Protein 1VZV (pdb70)

Nearest PDB structures (foldseek):
  1vzv-assembly1_A-2  TM=1.005E+00  e=1.197E-47  Human alphaherpesvirus 3
  4v08-assembly1_A  TM=9.626E-01  e=1.864E-28  Suid alphaherpesvirus 1
  4v07-assembly1_A  TM=9.620E-01  e=2.909E-28  Suid alphaherpesvirus 1
  1ied-assembly1_B  TM=8.433E-01  e=2.601E-15  Human herpesvirus 5 strain AD169
  1ieg-assembly1_B  TM=8.253E-01  e=6.336E-15  Human herpesvirus 5 strain AD169

CATH classification: 3.20.16.10

Radius of gyration: 16.45 Å; Cα contacts (8 Å, |Δi|>4): 395; chains: 1; bounding box: 36×44×42 Å

Structure (mmCIF, N/CA/C/O backbone):
data_1VZV
#
_entry.id   1VZV
#
_cell.length_a   90.000
_cell.length_b   90.000
_cell.length_c   117.400
_cell.angle_alpha   90.00
_cell.angle_beta   90.00
_cell.angle_gamma   120.00
#
_symmetry.space_group_name_H-M   'P 64 2 2'
#
loop_
_atom_site.group_PDB
_atom_site.id
_atom_site.type_symbol
_atom_site.label_atom_id
_atom_site.label_alt_id
_atom_site.label_comp_id
_atom_site.label_asym_id
_atom_site.label_entity_id
_atom_site.label_seq_id
_atom_site.pdbx_PDB_ins_code
_atom_site.Cartn_x
_atom_site.Cartn_y
_atom_site.Cartn_z
_atom_site.occupancy
_atom_site.B_iso_or_equiv
_atom_site.auth_seq_id
_atom_site.auth_comp_id
_atom_site.auth_asym_id
_atom_site.auth_atom_id
_atom_site.pdbx_PDB_model_num
ATOM 1 N N . GLU A 1 1 ? 66.983 20.730 57.176 1.00 25.00 11 GLU A N 1
ATOM 2 C CA . GLU A 1 1 ? 65.564 20.285 57.113 1.00 25.00 11 GLU A CA 1
ATOM 3 C C . GLU A 1 1 ? 65.166 19.833 55.677 1.00 25.00 11 GLU A C 1
ATOM 4 O O . GLU A 1 1 ? 64.989 20.661 54.756 1.00 25.00 11 GLU A O 1
ATOM 10 N N . ALA A 1 2 ? 65.051 18.518 55.488 1.00 25.00 12 ALA A N 1
ATOM 11 C CA . ALA A 1 2 ? 64.697 17.975 54.179 1.00 25.00 12 ALA A CA 1
ATOM 12 C C . ALA A 1 2 ? 63.279 17.436 54.105 1.00 25.00 12 ALA A C 1
ATOM 13 O O . ALA A 1 2 ? 62.554 17.388 55.088 1.00 25.00 12 ALA A O 1
ATOM 15 N N . LEU A 1 3 ? 62.883 17.072 52.903 1.00 25.00 13 LEU A N 1
ATOM 16 C CA . LEU A 1 3 ? 61.585 16.519 52.675 1.00 25.00 13 LEU A CA 1
ATOM 17 C C . LEU A 1 3 ? 61.864 15.223 51.980 1.00 25.00 13 LEU A C 1
ATOM 18 O O . LEU A 1 3 ? 62.826 15.106 51.229 1.00 25.00 13 LEU A O 1
ATOM 23 N N . TYR A 1 4 ? 61.065 14.223 52.290 1.00 25.00 14 TYR A N 1
ATOM 24 C CA . TYR A 1 4 ? 61.202 12.941 51.658 1.00 25.00 14 TYR A CA 1
ATOM 25 C C . TYR A 1 4 ? 59.921 12.817 50.910 1.00 25.00 14 TYR A C 1
ATOM 26 O O . TYR A 1 4 ? 58.871 13.223 51.408 1.00 25.00 14 TYR A O 1
ATOM 35 N N . VAL A 1 5 ? 60.030 12.353 49.676 1.00 25.00 15 VAL A N 1
ATOM 36 C CA . VAL A 1 5 ? 58.886 12.157 48.807 1.00 25.00 15 VAL A CA 1
ATOM 37 C C . VAL A 1 5 ? 58.914 10.675 48.460 1.00 25.00 15 VAL A C 1
ATOM 38 O O . VAL A 1 5 ? 59.998 10.114 48.276 1.00 25.00 15 VAL A O 1
ATOM 42 N N . ALA A 1 6 ? 57.751 10.033 48.431 1.00 25.00 16 ALA A N 1
ATOM 43 C CA . ALA A 1 6 ? 57.670 8.620 48.081 1.00 25.00 16 ALA A CA 1
ATOM 44 C C . ALA A 1 6 ? 56.377 8.391 47.299 1.00 25.00 16 ALA A C 1
ATOM 45 O O . ALA A 1 6 ? 55.368 9.034 47.572 1.00 25.00 16 ALA A O 1
ATOM 47 N N . GLY A 1 7 ? 56.417 7.527 46.291 1.00 25.00 17 GLY A N 1
ATOM 48 C CA . GLY A 1 7 ? 55.240 7.254 45.489 1.00 25.00 17 GLY A CA 1
ATOM 49 C C . GLY A 1 7 ? 55.633 6.271 44.413 1.00 25.00 17 GLY A C 1
ATOM 50 O O . GLY A 1 7 ? 56.784 5.847 44.365 1.00 25.00 17 GLY A O 1
ATOM 51 N N . TYR A 1 8 ? 54.686 5.881 43.567 1.00 25.00 18 TYR A N 1
ATOM 52 C CA . TYR A 1 8 ? 54.950 4.945 42.480 1.00 25.00 18 TYR A CA 1
ATOM 53 C C . TYR A 1 8 ? 55.305 5.694 41.223 1.00 25.00 18 TYR A C 1
ATOM 54 O O . TYR A 1 8 ? 54.581 6.595 40.799 1.00 25.00 18 TYR A O 1
ATOM 63 N N . LEU A 1 9 ? 56.378 5.278 40.578 1.00 25.00 19 LEU A N 1
ATOM 64 C CA . LEU A 1 9 ? 56.784 5.927 39.344 1.00 25.00 19 LEU A CA 1
ATOM 65 C C . LEU A 1 9 ? 55.732 5.619 38.284 1.00 25.00 19 LEU A C 1
ATOM 66 O O . LEU A 1 9 ? 55.461 6.452 37.413 1.00 25.00 19 LEU A O 1
ATOM 71 N N . ALA A 1 10 ? 55.131 4.429 38.381 1.00 25.00 20 ALA A N 1
ATOM 72 C CA . ALA A 1 10 ? 54.120 3.967 37.420 1.00 25.00 20 ALA A CA 1
ATOM 73 C C . ALA A 1 10 ? 53.390 2.696 37.880 1.00 25.00 20 ALA A C 1
ATOM 74 O O . ALA A 1 10 ? 53.970 1.838 38.565 1.00 25.00 20 ALA A O 1
ATOM 76 N N . LEU A 1 11 ? 52.118 2.565 37.518 1.00 25.00 21 LEU A N 1
ATOM 77 C CA . LEU A 1 11 ? 51.403 1.361 37.903 1.00 25.00 21 LEU A CA 1
ATOM 78 C C . LEU A 1 11 ? 51.393 0.435 36.707 1.00 25.00 21 LEU A C 1
ATOM 79 O O . LEU A 1 11 ? 51.003 0.847 35.601 1.00 25.00 21 LEU A O 1
ATOM 84 N N . TYR A 1 12 ? 51.863 -0.796 36.927 1.00 25.00 22 TYR A N 1
ATOM 85 C CA . TYR A 1 12 ? 51.955 -1.816 35.880 1.00 25.00 22 TYR A CA 1
ATOM 86 C C . TYR A 1 12 ? 50.657 -1.941 35.107 1.00 25.00 22 TYR A C 1
ATOM 87 O O . TYR A 1 12 ? 49.583 -2.239 35.687 1.00 25.00 22 TYR A O 1
ATOM 96 N N . SER A 1 13 ? 50.773 -1.593 33.816 1.00 25.00 23 SER A N 1
ATOM 97 C CA . SER A 1 13 ? 49.653 -1.616 32.887 1.00 25.00 23 SER A CA 1
ATOM 98 C C . SER A 1 13 ? 48.792 -0.355 32.875 1.00 25.00 23 SER A C 1
ATOM 99 O O . SER A 1 13 ? 48.745 0.376 31.883 1.00 25.00 23 SER A O 1
ATOM 100 N N . LYS A 1 14 ? 48.143 -0.088 34.001 1.00 25.00 24 LYS A N 1
ATOM 101 C CA . LYS A 1 14 ? 47.243 1.054 34.177 1.00 25.00 24 LYS A CA 1
ATOM 102 C C . LYS A 1 14 ? 47.583 2.417 33.503 1.00 25.00 24 LYS A C 1
ATOM 103 O O . LYS A 1 14 ? 46.681 3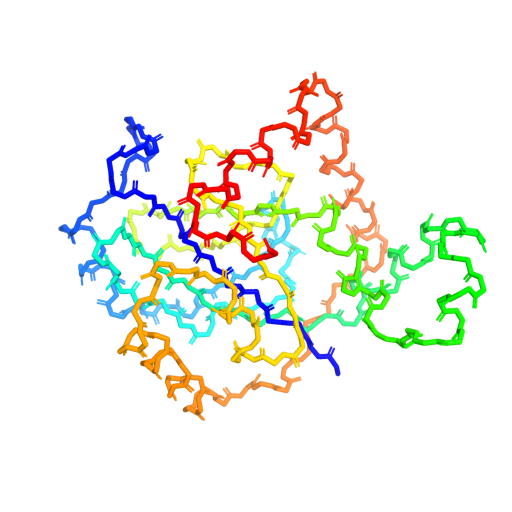.073 32.914 1.00 25.00 24 LYS A O 1
ATOM 105 N N . ASP A 1 15 ? 48.853 2.844 33.590 1.00 25.00 25 ASP A N 1
ATOM 106 C CA . ASP A 1 15 ? 49.292 4.112 32.993 1.00 25.00 25 ASP A CA 1
ATOM 107 C C . ASP A 1 15 ? 48.991 4.227 31.492 1.00 25.00 25 ASP A C 1
ATOM 108 O O . ASP A 1 15 ? 48.985 5.340 30.964 1.00 25.00 25 ASP A O 1
ATOM 113 N N . GLU A 1 16 ? 48.773 3.080 30.823 1.00 25.00 26 GLU A N 1
ATOM 114 C CA . GLU A 1 16 ? 48.431 2.985 29.384 1.00 25.00 26 GLU A CA 1
ATOM 115 C C . GLU A 1 16 ? 49.606 2.876 28.430 1.00 25.00 26 GLU A C 1
ATOM 116 O O . GLU A 1 16 ? 50.760 2.879 28.852 1.00 25.00 26 GLU A O 1
ATOM 118 N N . GLY A 1 17 ? 49.288 2.753 27.142 1.00 25.00 27 GLY A N 1
ATOM 119 C CA . GLY A 1 17 ? 50.301 2.640 26.098 1.00 25.00 27 GLY A CA 1
ATOM 120 C C . GLY A 1 17 ? 51.475 3.615 26.150 1.00 25.00 27 GLY A C 1
ATOM 121 O O . GLY A 1 17 ? 51.401 4.653 26.828 1.00 25.00 27 GLY A O 1
ATOM 122 N N . GLU A 1 18 ? 52.533 3.295 25.392 1.00 25.00 28 GLU A N 1
ATOM 123 C CA . GLU A 1 18 ? 53.771 4.087 25.351 1.00 25.00 28 GLU A CA 1
ATOM 124 C C . GLU A 1 18 ? 54.317 4.289 26.767 1.00 25.00 28 GLU A C 1
ATOM 125 O O . GLU A 1 18 ? 55.269 3.619 27.176 1.00 25.00 28 GLU A O 1
ATOM 131 N N . LEU A 1 19 ? 53.669 5.187 27.509 1.00 25.00 29 LEU A N 1
ATOM 132 C CA . LEU A 1 19 ? 53.999 5.497 28.892 1.00 25.00 29 LEU A CA 1
ATOM 133 C C . LEU A 1 19 ? 54.172 4.218 29.684 1.00 25.00 29 LEU A C 1
ATOM 134 O O . LEU A 1 19 ? 54.892 4.204 30.685 1.00 25.00 29 LEU A O 1
ATOM 139 N N . ASN A 1 20 ? 53.446 3.172 29.277 1.00 25.00 30 ASN A N 1
ATOM 140 C CA . ASN A 1 20 ? 53.476 1.883 29.955 1.00 25.00 30 ASN A CA 1
ATOM 141 C C . ASN A 1 20 ? 54.845 1.368 30.373 1.00 25.00 30 ASN A C 1
ATOM 142 O O . ASN A 1 20 ? 55.776 1.317 29.575 1.00 25.00 30 ASN A O 1
ATOM 147 N N . ILE A 1 21 ? 54.961 1.033 31.656 1.00 25.00 31 ILE A N 1
ATOM 148 C CA . ILE A 1 21 ? 56.187 0.494 32.242 1.00 25.00 31 ILE A CA 1
ATOM 149 C C . ILE A 1 21 ? 55.901 -0.976 32.612 1.00 25.00 31 ILE A C 1
ATOM 150 O O . ILE A 1 21 ? 54.780 -1.327 33.010 1.00 25.00 31 ILE A O 1
ATOM 155 N N . THR A 1 22 ? 56.881 -1.851 32.445 1.00 25.00 32 THR A N 1
ATOM 156 C CA . THR A 1 22 ? 56.638 -3.256 32.731 1.00 25.00 32 THR A CA 1
ATOM 157 C C . THR A 1 22 ? 57.860 -3.886 33.383 1.00 25.00 32 THR A C 1
ATOM 158 O O . THR A 1 22 ? 58.980 -3.347 33.261 1.00 25.00 32 THR A O 1
ATOM 162 N N . PRO A 1 23 ? 57.682 -5.064 34.034 1.00 25.00 33 PRO A N 1
ATOM 163 C CA . PRO A 1 23 ? 58.763 -5.794 34.722 1.00 25.00 33 PRO A CA 1
ATOM 164 C C . PRO A 1 23 ? 60.101 -6.010 33.954 1.00 25.00 33 PRO A C 1
ATOM 165 O O . PRO A 1 23 ? 61.182 -5.770 34.515 1.00 25.00 33 PRO A O 1
ATOM 169 N N . GLU A 1 24 ? 60.039 -6.437 32.688 1.00 25.00 34 GLU A N 1
ATOM 170 C CA . GLU A 1 24 ? 61.245 -6.634 31.857 1.00 25.00 34 GLU A CA 1
ATOM 171 C C . GLU A 1 24 ? 62.063 -5.346 31.882 1.00 25.00 34 GLU A C 1
ATOM 172 O O . GLU A 1 24 ? 63.288 -5.364 31.766 1.00 25.00 34 GLU A O 1
ATOM 178 N N . ILE A 1 25 ? 61.353 -4.238 32.072 1.00 25.00 35 ILE A N 1
ATOM 179 C CA . ILE A 1 25 ? 61.931 -2.910 32.093 1.00 25.00 35 ILE A CA 1
ATOM 180 C C . ILE A 1 25 ? 62.427 -2.524 33.464 1.00 25.00 35 ILE A C 1
ATOM 181 O O . ILE A 1 25 ? 63.538 -2.027 33.623 1.00 25.00 35 ILE A O 1
ATOM 186 N N . VAL A 1 26 ? 61.584 -2.739 34.457 1.00 25.00 36 VAL A N 1
ATOM 187 C CA . VAL A 1 26 ? 61.930 -2.391 35.831 1.00 25.00 36 VAL A CA 1
ATOM 188 C C . VAL A 1 26 ? 63.210 -3.095 36.263 1.00 25.00 36 VAL A C 1
ATOM 189 O O . VAL A 1 26 ? 64.262 -2.475 36.453 1.00 25.00 36 VAL A O 1
ATOM 193 N N . ARG A 1 27 ? 63.085 -4.414 36.390 1.00 25.00 37 ARG A N 1
ATOM 194 C CA . ARG A 1 27 ? 64.162 -5.309 36.818 1.00 25.00 37 ARG A CA 1
ATOM 195 C C . ARG A 1 27 ? 65.469 -5.054 36.065 1.00 25.00 37 ARG A C 1
ATOM 196 O O . ARG A 1 27 ? 66.567 -5.111 36.650 1.00 25.00 37 ARG A O 1
ATOM 198 N N . SER A 1 28 ? 65.358 -4.820 34.763 1.00 25.00 38 SER A N 1
ATOM 199 C CA . SER A 1 28 ? 66.551 -4.526 34.001 1.00 25.00 38 SER A CA 1
ATOM 200 C C . SER A 1 28 ? 67.092 -3.191 34.532 1.00 25.00 38 SER A C 1
ATOM 201 O O . SER A 1 28 ? 68.214 -3.130 35.026 1.00 25.00 38 SER A O 1
ATOM 204 N N . ALA A 1 29 ? 66.219 -2.184 34.551 1.00 25.00 39 ALA A N 1
ATOM 205 C CA . ALA A 1 29 ? 66.525 -0.821 34.977 1.00 25.00 39 ALA A CA 1
ATOM 206 C C . ALA A 1 29 ? 67.130 -0.599 36.392 1.00 25.00 39 ALA A C 1
ATOM 207 O O . ALA A 1 29 ? 67.855 0.386 36.637 1.00 25.00 39 ALA A O 1
ATOM 209 N N . LEU A 1 30 ? 66.815 -1.470 37.341 1.00 25.00 40 LEU A N 1
ATOM 210 C CA . LEU A 1 30 ? 67.358 -1.284 38.690 1.00 25.00 40 LEU A CA 1
ATOM 211 C C . LEU A 1 30 ? 68.290 -2.446 39.056 1.00 25.00 40 LEU A C 1
ATOM 212 O O . LEU A 1 30 ? 68.205 -3.530 38.472 1.00 25.00 40 LEU A O 1
ATOM 217 N N . PRO A 1 31 ? 69.259 -2.205 39.949 1.00 25.00 41 PRO A N 1
ATOM 218 C CA . PRO A 1 31 ? 69.482 -0.910 40.587 1.00 25.00 41 PRO A CA 1
ATOM 219 C C . PRO A 1 31 ? 70.020 -0.005 39.485 1.00 25.00 41 PRO A C 1
ATOM 220 O O . PRO A 1 31 ? 70.869 -0.435 38.684 1.00 25.00 41 PRO A O 1
ATOM 224 N N . PRO A 1 32 ? 69.476 1.223 39.371 1.00 25.00 42 PRO A N 1
ATOM 225 C CA . PRO A 1 32 ? 69.891 2.217 38.351 1.00 25.00 42 PRO A CA 1
ATOM 226 C C . PRO A 1 32 ? 71.379 2.556 38.489 1.00 25.00 42 PRO A C 1
ATOM 227 O O . PRO A 1 32 ? 71.867 2.756 39.615 1.00 25.00 42 PRO A O 1
ATOM 231 N N . THR A 1 33 ? 72.100 2.618 37.366 1.00 25.00 43 THR A N 1
ATOM 232 C CA . THR A 1 33 ? 73.534 2.908 37.450 1.00 25.00 43 THR A CA 1
ATOM 233 C C . THR A 1 33 ? 73.772 4.334 37.932 1.00 25.00 43 THR A C 1
ATOM 234 O O . THR A 1 33 ? 74.441 4.566 38.944 1.00 25.00 43 THR A O 1
ATOM 238 N N . SER A 1 34 ? 73.158 5.280 37.234 1.00 25.00 44 SER A N 1
ATOM 239 C CA . SER A 1 34 ? 73.315 6.690 37.557 1.00 25.00 44 SER A CA 1
ATOM 240 C C . SER A 1 34 ? 72.327 7.201 38.592 1.00 25.00 44 SER A C 1
ATOM 241 O O . SER A 1 34 ? 71.103 7.118 38.401 1.00 25.00 44 SER A O 1
ATOM 243 N N . LYS A 1 35 ? 72.878 7.741 39.676 1.00 25.00 45 LYS A N 1
ATOM 244 C CA . LYS A 1 35 ? 72.093 8.305 40.764 1.00 25.00 45 LYS A CA 1
ATOM 245 C C . LYS A 1 35 ? 71.058 9.285 40.193 1.00 25.00 45 LYS A C 1
ATOM 246 O O . LYS A 1 35 ? 71.386 10.415 39.834 1.00 25.00 45 LYS A O 1
ATOM 248 N N . ILE A 1 36 ? 69.818 8.809 40.113 1.00 25.00 46 ILE A N 1
ATOM 249 C CA . ILE A 1 36 ? 68.681 9.534 39.567 1.00 25.00 46 ILE A CA 1
ATOM 250 C C . ILE A 1 36 ? 68.292 10.768 40.340 1.00 25.00 46 ILE A C 1
ATOM 251 O O . ILE A 1 36 ? 68.077 10.703 41.549 1.00 25.00 46 ILE A O 1
ATOM 256 N N . PRO A 1 37 ? 68.167 11.907 39.642 1.00 25.00 47 PRO A N 1
ATOM 257 C CA . PRO A 1 37 ? 67.803 13.197 40.219 1.00 25.00 47 PRO A CA 1
ATOM 258 C C . PRO A 1 37 ? 66.334 13.605 40.104 1.00 25.00 47 PRO A C 1
ATOM 259 O O . PRO A 1 37 ? 65.599 13.164 39.223 1.00 25.00 47 PRO A O 1
ATOM 263 N N . ILE A 1 38 ? 65.950 14.511 40.990 1.00 25.00 48 ILE A N 1
ATOM 264 C CA . ILE A 1 38 ? 64.603 15.035 41.070 1.00 25.00 48 ILE A CA 1
ATOM 265 C C . ILE A 1 38 ? 64.613 16.526 40.742 1.00 25.00 48 ILE A C 1
ATOM 266 O O . ILE A 1 38 ? 65.226 17.328 41.436 1.00 25.00 48 ILE A O 1
ATOM 271 N N . ASN A 1 39 ? 63.997 16.897 39.640 1.00 25.00 49 ASN A N 1
ATOM 272 C CA . ASN A 1 39 ? 63.940 18.302 39.306 1.00 25.00 49 ASN A CA 1
ATOM 273 C C . ASN A 1 39 ? 62.477 18.674 39.152 1.00 25.00 49 ASN A C 1
ATOM 274 O O . ASN A 1 39 ? 61.608 17.807 39.219 1.00 25.00 49 ASN A O 1
ATOM 279 N N . ILE A 1 40 ? 62.205 19.952 38.949 1.00 25.00 50 ILE A N 1
ATOM 280 C CA . ILE A 1 40 ? 60.845 20.456 38.816 1.00 25.00 50 ILE A CA 1
ATOM 281 C C . ILE A 1 40 ? 60.554 20.807 37.355 1.00 25.00 50 ILE A C 1
ATOM 282 O O . ILE A 1 40 ? 61.366 21.443 36.727 1.00 25.00 50 ILE A O 1
ATOM 287 N N . ASP A 1 41 ? 59.416 20.383 36.817 1.00 25.00 51 ASP A N 1
ATOM 288 C CA . ASP A 1 4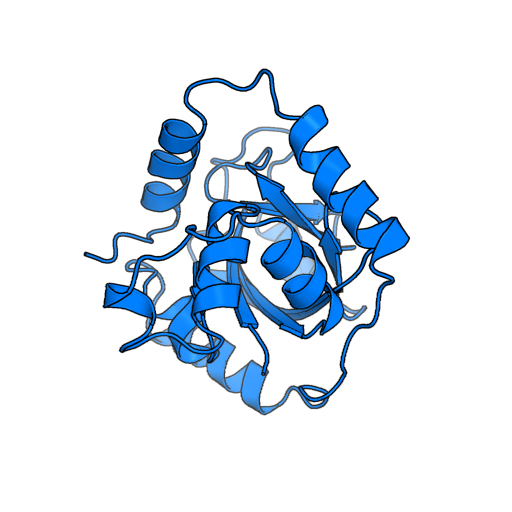1 ? 59.018 20.705 35.437 1.00 25.00 51 ASP A CA 1
ATOM 289 C C . ASP A 1 41 ? 59.915 20.048 34.386 1.00 25.00 51 ASP A C 1
ATOM 290 O O . ASP A 1 41 ? 59.833 20.381 33.194 1.00 25.00 51 ASP A O 1
ATOM 295 N N . HIS A 1 42 ? 60.710 19.064 34.809 1.00 25.00 52 HIS A N 1
ATOM 296 C CA . HIS A 1 42 ? 61.673 18.368 33.923 1.00 25.00 52 HIS A CA 1
ATOM 297 C C . HIS A 1 42 ? 62.853 19.281 33.567 1.00 25.00 52 HIS A C 1
ATOM 298 O O . HIS A 1 42 ? 63.644 18.965 32.685 1.00 25.00 52 HIS A O 1
ATOM 305 N N . ARG A 1 43 ? 62.972 20.396 34.290 1.00 25.00 53 ARG A N 1
ATOM 306 C CA . ARG A 1 43 ? 6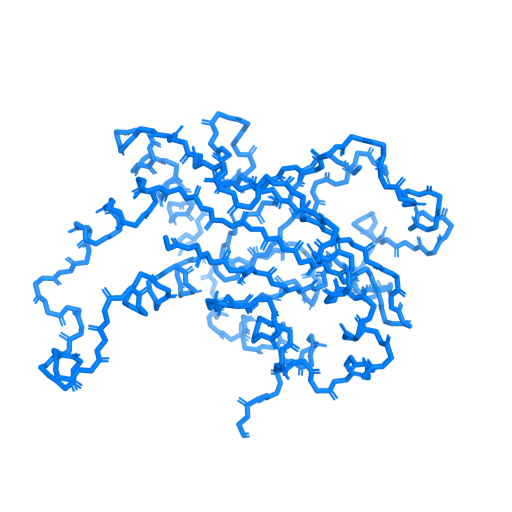4.033 21.369 34.117 1.00 25.00 53 ARG A CA 1
ATOM 307 C C . ARG A 1 43 ? 65.376 20.861 34.610 1.00 25.00 53 ARG A C 1
ATOM 308 O O . ARG A 1 43 ? 65.645 20.811 35.799 1.00 25.00 53 ARG A O 1
ATOM 316 N N . LYS A 1 44 ? 66.220 20.501 33.661 1.00 25.00 54 LYS A N 1
ATOM 317 C CA . LYS A 1 44 ? 67.571 20.028 33.907 1.00 25.00 54 LYS A CA 1
ATOM 318 C C . LYS A 1 44 ? 68.314 21.061 34.724 1.00 25.00 54 LYS A C 1
ATOM 319 O O . LYS A 1 44 ? 69.184 20.710 35.497 1.00 25.00 54 LYS A O 1
ATOM 325 N N . ASP A 1 45 ? 67.979 22.334 34.535 1.00 25.00 55 ASP A N 1
ATOM 326 C CA . ASP A 1 45 ? 68.618 23.436 35.261 1.00 25.00 55 ASP A CA 1
ATOM 327 C C . ASP A 1 45 ? 67.939 23.679 36.575 1.00 25.00 55 ASP A C 1
ATOM 328 O O . ASP A 1 45 ? 68.259 24.648 37.267 1.00 25.00 55 ASP A O 1
ATOM 333 N N . CYS A 1 46 ? 66.952 22.846 36.887 1.00 25.00 56 CYS A N 1
ATOM 334 C CA . CYS A 1 46 ? 66.214 23.006 38.127 1.00 25.00 56 CYS A CA 1
ATOM 335 C C . CYS A 1 46 ? 66.002 21.704 38.893 1.00 25.00 56 CYS A C 1
ATOM 336 O O . CYS A 1 46 ? 64.889 21.210 38.989 1.00 25.00 56 CYS A O 1
ATOM 339 N N . VAL A 1 47 ? 67.099 21.153 39.410 1.00 25.00 57 VAL A N 1
ATOM 340 C CA . VAL A 1 47 ? 67.127 19.908 40.182 1.00 25.00 57 VAL A CA 1
ATOM 341 C C . VAL A 1 47 ? 67.134 20.364 41.619 1.00 25.00 57 VAL A C 1
ATOM 342 O O . VAL A 1 47 ? 67.836 21.312 41.955 1.00 25.00 57 VAL A O 1
ATOM 346 N N . VAL A 1 48 ? 66.359 19.686 42.459 1.00 25.00 58 VAL A N 1
ATOM 347 C CA . VAL A 1 48 ? 66.219 20.055 43.870 1.00 25.00 58 VAL A CA 1
ATOM 348 C C . VAL A 1 48 ? 66.341 18.905 44.868 1.00 25.00 58 VAL A C 1
ATOM 349 O O . VAL A 1 48 ? 65.980 19.065 46.042 1.00 25.00 58 VAL A O 1
ATOM 353 N N . GLY A 1 49 ? 66.833 17.759 44.416 1.00 25.00 59 GLY A N 1
ATOM 354 C CA . GLY A 1 49 ? 66.963 16.622 45.298 1.00 25.00 59 GLY A CA 1
ATOM 355 C C . GLY A 1 49 ? 67.369 15.450 44.449 1.00 25.00 59 GLY A C 1
ATOM 356 O O . GLY A 1 49 ? 67.750 15.646 43.286 1.00 25.00 59 GLY A O 1
ATOM 357 N N . GLU A 1 50 ? 67.322 14.243 45.012 1.00 25.00 60 GLU A N 1
ATOM 358 C CA . GLU A 1 50 ? 67.686 13.036 44.271 1.00 25.00 60 GLU A CA 1
ATOM 359 C C . GLU A 1 50 ? 67.033 11.777 44.843 1.00 25.00 60 GLU A C 1
ATOM 360 O O . GLU A 1 50 ? 66.983 11.592 46.072 1.00 25.00 60 GLU A O 1
ATOM 366 N N . VAL A 1 51 ? 66.508 10.935 43.952 1.00 25.00 61 VAL A N 1
ATOM 367 C CA . VAL A 1 51 ? 65.886 9.659 44.329 1.00 25.00 61 VAL A CA 1
ATOM 368 C C . VAL A 1 51 ? 66.937 8.836 45.099 1.00 25.00 61 VAL A C 1
ATOM 369 O O . VAL A 1 51 ? 67.976 8.487 44.538 1.00 25.00 61 VAL A O 1
ATOM 373 N N . ILE A 1 52 ? 66.679 8.529 46.367 1.00 25.00 62 ILE A N 1
ATOM 374 C CA . ILE A 1 52 ? 67.647 7.750 47.123 1.00 25.00 62 ILE A CA 1
ATOM 375 C C . ILE A 1 52 ? 67.451 6.248 46.991 1.00 25.00 62 ILE A C 1
ATOM 376 O O . ILE A 1 52 ? 68.322 5.497 47.396 1.00 25.00 62 ILE A O 1
ATOM 381 N N . ALA A 1 53 ? 66.334 5.817 46.398 1.00 25.00 63 ALA A N 1
ATOM 382 C CA . ALA A 1 53 ? 66.037 4.388 46.207 1.00 25.00 63 ALA A CA 1
ATOM 383 C C . ALA A 1 53 ? 64.724 4.115 45.473 1.00 25.00 63 ALA A C 1
ATOM 384 O O . ALA A 1 53 ? 63.744 4.831 45.649 1.00 25.00 63 ALA A O 1
ATOM 386 N N . ILE A 1 54 ? 64.712 3.042 44.685 1.00 25.00 64 ILE A N 1
ATOM 387 C CA . ILE A 1 54 ? 63.537 2.613 43.905 1.00 25.00 64 ILE A CA 1
ATOM 388 C C . ILE A 1 54 ? 63.441 1.080 43.999 1.00 25.00 64 ILE A C 1
ATOM 389 O O . ILE A 1 54 ? 64.432 0.390 43.766 1.00 25.00 64 ILE A O 1
ATOM 394 N N . ILE A 1 55 ? 62.294 0.540 44.391 1.00 25.00 65 ILE A N 1
ATOM 395 C CA . ILE A 1 55 ? 62.182 -0.899 44.440 1.00 25.00 65 ILE A CA 1
ATOM 396 C C . ILE A 1 55 ? 61.117 -1.269 43.481 1.00 25.00 65 ILE A C 1
ATOM 397 O O . ILE A 1 55 ? 60.446 -0.413 42.908 1.00 25.00 65 ILE A O 1
ATOM 402 N N . GLU A 1 56 ? 60.885 -2.564 43.395 1.00 25.00 66 GLU A N 1
ATOM 403 C CA . GLU A 1 56 ? 59.882 -3.089 42.500 1.00 25.00 66 GLU A CA 1
ATOM 404 C C . GLU A 1 56 ? 58.789 -3.706 43.336 1.00 25.00 66 GLU A C 1
ATOM 405 O O . GLU A 1 56 ? 59.044 -4.669 44.064 1.00 25.00 66 GLU A O 1
ATOM 411 N N . ASP A 1 57 ? 57.607 -3.096 43.291 1.00 25.00 67 ASP A N 1
ATOM 412 C CA . ASP A 1 57 ? 56.445 -3.571 44.039 1.00 25.00 67 ASP A CA 1
ATOM 413 C C . ASP A 1 57 ? 55.530 -4.430 43.162 1.00 25.00 67 ASP A C 1
ATOM 414 O O . ASP A 1 57 ? 55.565 -4.351 41.928 1.00 25.00 67 ASP A O 1
ATOM 419 N N . ILE A 1 58 ? 54.741 -5.283 43.812 1.00 25.00 68 ILE A N 1
ATOM 420 C CA . ILE A 1 58 ? 53.792 -6.155 43.131 1.00 25.00 68 ILE A CA 1
ATOM 421 C C . ILE A 1 58 ? 52.962 -5.288 42.155 1.00 25.00 68 ILE A C 1
ATOM 422 O O . ILE A 1 58 ? 52.624 -5.724 41.056 1.00 25.00 68 ILE A O 1
ATOM 427 N N . ARG A 1 59 ? 52.698 -4.044 42.572 1.00 25.00 69 ARG A N 1
ATOM 428 C CA . ARG A 1 59 ? 51.919 -3.072 41.808 1.00 25.00 69 ARG A CA 1
ATOM 429 C C . ARG A 1 59 ? 52.718 -2.195 40.859 1.00 25.00 69 ARG A C 1
ATOM 430 O O . ARG A 1 59 ? 52.160 -1.698 39.900 1.00 25.00 69 ARG A O 1
ATOM 438 N N . GLY A 1 60 ? 53.983 -1.936 41.167 1.00 25.00 70 GLY A N 1
ATOM 439 C CA . GLY A 1 60 ? 54.798 -1.095 40.298 1.00 25.00 70 GLY A CA 1
ATOM 440 C C . GLY A 1 60 ? 56.075 -0.545 40.920 1.00 25.00 70 GLY A C 1
ATOM 441 O O . GLY A 1 60 ? 56.417 -0.918 42.026 1.00 25.00 70 GLY A O 1
ATOM 442 N N . PRO A 1 61 ? 56.843 0.289 40.215 1.00 25.00 71 PRO A N 1
ATOM 443 C CA . PRO A 1 61 ? 58.057 0.809 40.836 1.00 25.00 71 PRO A CA 1
ATOM 444 C C . PRO A 1 61 ? 57.633 1.785 41.929 1.00 25.00 71 PRO A C 1
ATOM 445 O O . PRO A 1 61 ? 56.783 2.649 41.669 1.00 25.00 71 PRO A O 1
ATOM 449 N N . PHE A 1 62 ? 58.213 1.655 43.128 1.00 25.00 72 PHE A N 1
ATOM 450 C CA . PHE A 1 62 ? 57.923 2.548 44.263 1.00 25.00 72 PHE A CA 1
ATOM 451 C C . PHE A 1 62 ? 59.233 3.224 44.646 1.00 25.00 72 PHE A C 1
ATOM 452 O O . PHE A 1 62 ? 60.240 2.545 44.823 1.00 25.00 72 PHE A O 1
ATOM 460 N N . PHE A 1 63 ? 59.233 4.546 44.774 1.00 25.00 73 PHE A N 1
ATOM 461 C CA . PHE A 1 63 ? 60.467 5.252 45.080 1.00 25.00 73 PHE A CA 1
ATOM 462 C C . PHE A 1 63 ? 60.412 6.130 46.277 1.00 25.00 73 PHE A C 1
ATOM 463 O O . PHE A 1 63 ? 59.354 6.517 46.733 1.00 25.00 73 PHE A O 1
ATOM 471 N N . LEU A 1 64 ? 61.588 6.528 46.714 1.00 25.00 74 LEU A N 1
ATOM 472 C CA . LEU A 1 64 ? 61.739 7.413 47.851 1.00 25.00 74 LEU A CA 1
ATOM 473 C C . LEU A 1 64 ? 62.815 8.398 47.396 1.00 25.00 74 LEU A C 1
ATOM 474 O O . LEU A 1 64 ? 63.735 8.034 46.663 1.00 25.00 74 LEU A O 1
ATOM 479 N N . GLY A 1 65 ? 62.675 9.656 47.744 1.00 25.00 75 GLY A N 1
ATOM 480 C CA . GLY A 1 65 ? 63.681 10.579 47.301 1.00 25.00 75 GLY A CA 1
ATOM 481 C C . GLY A 1 65 ? 63.844 11.660 48.324 1.00 25.00 75 GLY A C 1
ATOM 482 O O . GLY A 1 65 ? 63.045 11.771 49.265 1.00 25.00 75 GLY A O 1
ATOM 483 N N . ILE A 1 66 ? 64.914 12.425 48.178 1.00 25.00 76 ILE A N 1
ATOM 484 C CA . ILE A 1 66 ? 65.150 13.518 49.087 1.00 25.00 76 ILE A CA 1
ATOM 485 C C . ILE A 1 66 ? 65.138 14.855 48.317 1.00 25.00 76 ILE A C 1
ATOM 486 O O . ILE A 1 66 ? 65.635 14.954 47.183 1.00 25.00 76 ILE A O 1
ATOM 491 N N . VAL A 1 67 ? 64.407 15.817 48.875 1.00 25.00 77 VAL A N 1
ATOM 492 C CA . VAL A 1 67 ? 64.291 17.156 48.319 1.00 25.00 77 VAL A CA 1
ATOM 493 C C . VAL A 1 67 ? 64.801 18.074 49.435 1.00 25.00 77 VAL A C 1
ATOM 494 O O . VAL A 1 67 ? 64.118 18.362 50.418 1.00 25.00 77 VAL A O 1
ATOM 498 N N . ARG A 1 68 ? 66.075 18.404 49.326 1.00 25.00 78 ARG A N 1
ATOM 499 C CA . ARG A 1 68 ? 66.745 19.263 50.277 1.00 25.00 78 ARG A CA 1
ATOM 500 C C . ARG A 1 68 ? 67.311 20.433 49.464 1.00 25.00 78 ARG A C 1
ATOM 501 O O . ARG A 1 68 ? 68.421 20.352 48.940 1.00 25.00 78 ARG A O 1
ATOM 509 N N . CYS A 1 69 ? 66.495 21.473 49.285 1.00 25.00 79 CYS A N 1
ATOM 510 C CA . CYS A 1 69 ? 66.873 22.682 48.537 1.00 25.00 79 CYS A CA 1
ATOM 511 C C . CYS A 1 69 ? 66.384 23.872 49.360 1.00 25.00 79 CYS A C 1
ATOM 512 O O . CYS A 1 69 ? 65.192 24.121 49.475 1.00 25.00 79 CYS A O 1
ATOM 515 N N . PRO A 1 70 ? 67.300 24.608 49.978 1.00 25.00 80 PRO A N 1
ATOM 516 C CA . PRO A 1 70 ? 66.819 25.737 50.769 1.00 25.00 80 PRO A CA 1
ATOM 517 C C . PRO A 1 70 ? 66.026 26.759 49.987 1.00 25.00 80 PRO A C 1
ATOM 518 O O . PRO A 1 70 ? 65.062 27.306 50.513 1.00 25.00 80 PRO A O 1
ATOM 522 N N . GLN A 1 71 ? 66.374 26.987 48.728 1.00 25.00 81 GLN A N 1
ATOM 523 C CA . GLN A 1 71 ? 65.643 27.985 47.953 1.00 25.00 81 GLN A CA 1
ATOM 524 C C . GLN A 1 71 ? 64.189 27.601 47.656 1.00 25.00 81 GLN A C 1
ATOM 525 O O . GLN A 1 71 ? 63.296 28.455 47.693 1.00 25.00 81 GLN A O 1
ATOM 531 N N . LEU A 1 72 ? 63.947 26.311 47.420 1.00 25.00 82 LEU A N 1
ATOM 532 C CA . LEU A 1 72 ? 62.604 25.827 47.124 1.00 25.00 82 LEU A CA 1
ATOM 533 C C . LEU A 1 72 ? 61.583 26.245 48.168 1.00 25.00 82 LEU A C 1
ATOM 534 O O . LEU A 1 72 ? 60.447 26.505 47.820 1.00 25.00 82 LEU A O 1
ATOM 539 N N . HIS A 1 73 ? 61.979 26.340 49.438 1.00 25.00 83 HIS A N 1
ATOM 540 C CA . HIS A 1 73 ? 61.049 26.759 50.496 1.00 25.00 83 HIS A CA 1
ATOM 541 C C . HIS A 1 73 ? 60.968 28.279 50.590 1.00 25.00 83 HIS A C 1
ATOM 542 O O . HIS A 1 73 ? 59.910 28.839 50.890 1.00 25.00 83 HIS A O 1
ATOM 549 N N . ALA A 1 74 ? 62.087 28.948 50.367 1.00 25.00 84 ALA A N 1
ATOM 550 C CA . ALA A 1 74 ? 62.104 30.389 50.465 1.00 25.00 84 ALA A CA 1
ATOM 551 C C . ALA A 1 74 ? 61.208 31.109 49.465 1.00 25.00 84 ALA A C 1
ATOM 552 O O . ALA A 1 74 ? 60.433 31.966 49.873 1.00 25.00 84 ALA A O 1
ATOM 554 N N . VAL A 1 75 ? 61.271 30.734 48.180 1.00 25.00 85 VAL A N 1
ATOM 555 C CA . VAL A 1 75 ? 60.472 31.395 47.121 1.00 25.00 85 VAL A CA 1
ATOM 556 C C . VAL A 1 75 ? 58.948 31.205 47.241 1.00 25.00 85 VAL A C 1
ATOM 557 O O . VAL A 1 75 ? 58.165 32.113 46.923 1.00 25.00 85 VAL A O 1
ATOM 561 N N . LEU A 1 76 ? 58.563 30.021 47.709 1.00 25.00 86 LEU A N 1
ATOM 562 C CA . LEU A 1 76 ? 57.184 29.623 47.921 1.00 25.00 86 LEU A CA 1
ATOM 563 C C . LEU A 1 76 ? 56.663 30.418 49.116 1.00 25.00 86 LEU A C 1
ATOM 564 O O . LEU A 1 76 ? 55.654 31.094 49.034 1.00 25.00 86 LEU A O 1
ATOM 569 N N . PHE A 1 77 ? 57.389 30.370 50.221 1.00 25.00 87 PHE A N 1
ATOM 570 C CA . PHE A 1 77 ? 57.016 31.105 51.422 1.00 25.00 87 PHE A CA 1
ATOM 571 C C . PHE A 1 77 ? 56.751 32.579 51.089 1.00 25.00 87 PHE A C 1
ATOM 572 O O . PHE A 1 77 ? 55.846 33.221 51.633 1.00 25.00 87 PHE A O 1
ATOM 580 N N . GLU A 1 78 ? 57.603 33.121 50.235 1.00 25.00 88 GLU A N 1
ATOM 581 C CA . GLU A 1 78 ? 57.476 34.481 49.803 1.00 25.00 88 GLU A CA 1
ATOM 582 C C . GLU A 1 78 ? 56.176 34.597 49.040 1.00 25.00 88 GLU A C 1
ATOM 583 O O . GLU A 1 78 ? 55.391 35.470 49.343 1.00 25.00 88 GLU A O 1
ATOM 589 N N . ALA A 1 79 ? 55.918 33.686 48.094 1.00 25.00 89 ALA A N 1
ATOM 590 C CA . ALA A 1 79 ? 54.686 33.705 47.253 1.00 25.00 89 ALA A CA 1
ATOM 591 C C . ALA A 1 79 ? 53.341 33.663 48.002 1.00 25.00 89 ALA A C 1
ATOM 592 O O . ALA A 1 79 ? 52.361 34.303 47.578 1.00 25.00 89 ALA A O 1
ATOM 594 N N . ALA A 1 80 ? 53.288 32.875 49.077 1.00 25.00 90 ALA A N 1
ATOM 595 C CA . ALA A 1 80 ? 52.082 32.741 49.874 1.00 25.00 90 ALA A CA 1
ATOM 596 C C . ALA A 1 80 ? 51.714 34.106 50.464 1.00 25.00 90 ALA A C 1
ATOM 597 O O . ALA A 1 80 ? 52.585 34.880 50.855 1.00 25.00 90 ALA A O 1
ATOM 599 N N . HIS A 1 81 ? 50.426 34.420 50.496 1.00 25.00 91 HIS A N 1
ATOM 600 C CA . HIS A 1 81 ? 49.969 35.703 51.021 1.00 25.00 91 HIS A CA 1
ATOM 601 C C . HIS A 1 81 ? 50.205 35.729 52.517 1.00 25.00 91 HIS A C 1
ATOM 602 O O . HIS A 1 81 ? 50.284 34.665 53.161 1.00 25.00 91 HIS A O 1
ATOM 609 N N . SER A 1 82 ? 50.182 36.943 53.077 1.00 25.00 92 SER A N 1
ATOM 610 C CA . SER A 1 82 ? 50.343 37.154 54.527 1.00 25.00 92 SER A CA 1
ATOM 611 C C . SER A 1 82 ? 49.399 36.278 55.373 1.00 25.00 92 SER A C 1
ATOM 612 O O . SER A 1 82 ? 49.573 36.172 56.597 1.00 25.00 92 SER A O 1
ATOM 615 N N . ASN A 1 83 ? 48.366 35.710 54.755 1.00 25.00 93 ASN A N 1
ATOM 616 C CA . ASN A 1 83 ? 47.474 34.879 55.525 1.00 25.00 93 ASN A CA 1
ATOM 617 C C . ASN A 1 83 ? 47.243 33.446 55.082 1.00 25.00 93 ASN A C 1
ATOM 618 O O . ASN A 1 83 ? 46.230 32.799 55.400 1.00 25.00 93 ASN A O 1
ATOM 623 N N . PHE A 1 84 ? 48.187 32.938 54.314 1.00 25.00 94 PHE A N 1
ATOM 624 C CA . PHE A 1 84 ? 48.094 31.549 53.968 1.00 25.00 94 PHE A CA 1
ATOM 625 C C . PHE A 1 84 ? 48.509 31.036 55.358 1.00 25.00 94 PHE A C 1
ATOM 626 O O . PHE A 1 84 ? 49.521 31.493 55.918 1.00 25.00 94 PHE A O 1
ATOM 634 N N . PHE A 1 85 ? 47.677 30.203 55.962 1.00 25.00 95 PHE A N 1
ATOM 635 C CA . PHE A 1 85 ? 47.939 29.658 57.307 1.00 25.00 95 PHE A CA 1
ATOM 636 C C . PHE A 1 85 ? 47.372 30.641 58.317 1.00 25.00 95 PHE A C 1
ATOM 637 O O . PHE A 1 85 ? 47.767 31.802 58.335 1.00 25.00 95 PHE A O 1
ATOM 645 N N . GLY A 1 86 ? 46.404 30.213 59.121 1.00 25.00 96 GLY A N 1
ATOM 646 C CA . GLY A 1 86 ? 45.871 31.140 60.103 1.00 25.00 96 GLY A CA 1
ATOM 647 C C . GLY A 1 86 ? 46.804 31.220 61.300 1.00 25.00 96 GLY A C 1
ATOM 648 O O . GLY A 1 86 ? 47.991 30.885 61.200 1.00 25.00 96 GLY A O 1
ATOM 649 N N . ASN A 1 87 ? 46.273 31.640 62.447 1.00 25.00 97 ASN A N 1
ATOM 650 C CA . ASN A 1 87 ? 47.086 31.705 63.641 1.00 25.00 97 ASN A CA 1
ATOM 651 C C . ASN A 1 87 ? 47.012 30.350 64.285 1.00 25.00 97 ASN A C 1
ATOM 652 O O . ASN A 1 87 ? 47.825 30.028 65.142 1.00 25.00 97 ASN A O 1
ATOM 657 N N . ARG A 1 88 ? 46.074 29.528 63.815 1.00 25.00 98 ARG A N 1
ATOM 658 C CA . ARG A 1 88 ? 45.920 28.169 64.328 1.00 25.00 98 ARG A CA 1
ATOM 659 C C . ARG A 1 88 ? 47.120 27.347 63.912 1.00 25.00 98 ARG A C 1
ATOM 660 O O . ARG A 1 88 ? 47.328 26.230 64.399 1.00 25.00 98 ARG A O 1
ATOM 668 N N . ASP A 1 89 ? 47.870 27.915 62.967 1.00 25.00 99 ASP A N 1
ATOM 669 C CA . ASP A 1 89 ? 49.089 27.326 62.427 1.00 25.00 99 ASP A CA 1
ATOM 670 C C . ASP A 1 89 ? 50.267 27.962 63.147 1.00 25.00 99 ASP A C 1
ATOM 671 O O . ASP A 1 89 ? 51.250 27.291 63.455 1.00 25.00 99 ASP A O 1
ATOM 676 N N . SER A 1 90 ? 50.165 29.256 63.431 1.00 25.00 100 SER A N 1
ATOM 677 C CA . SER A 1 90 ? 51.224 29.946 64.165 1.00 25.00 100 SER A CA 1
ATOM 678 C C . SER A 1 90 ? 51.527 29.031 65.335 1.00 25.00 100 SER A C 1
ATOM 679 O O . SER A 1 90 ? 52.618 28.447 65.482 1.00 25.00 100 SER A O 1
ATOM 682 N N . VAL A 1 91 ? 50.479 28.758 66.072 1.00 25.00 101 VAL A N 1
ATOM 683 C CA . VAL A 1 91 ? 50.674 27.923 67.222 1.00 25.00 101 VAL A CA 1
ATOM 684 C C . VAL A 1 91 ? 50.777 26.417 66.900 1.00 25.00 101 VAL A C 1
ATOM 685 O O . VAL A 1 91 ? 50.062 25.598 67.506 1.00 25.00 101 VAL A O 1
ATOM 689 N N . LEU A 1 92 ? 51.622 26.070 65.918 1.00 25.00 102 LEU A N 1
ATOM 690 C CA . LEU A 1 92 ? 51.849 24.668 65.595 1.00 25.00 102 LEU A CA 1
ATOM 691 C C . LEU A 1 92 ? 52.763 24.244 64.446 1.00 25.00 102 LEU A C 1
ATOM 692 O O . LEU A 1 92 ? 53.401 23.192 64.550 1.00 25.00 102 LEU A O 1
ATOM 697 N N . SER A 1 93 ? 52.885 25.030 63.380 1.00 25.00 103 SER A N 1
ATOM 698 C CA . SER A 1 93 ? 53.717 24.611 62.242 1.00 25.00 103 SER A CA 1
ATOM 699 C C . SER A 1 93 ? 55.014 25.434 62.112 1.00 25.00 103 SER A C 1
ATOM 700 O O . SER A 1 93 ? 55.002 26.622 62.399 1.00 25.00 103 SER A O 1
ATOM 703 N N . PRO A 1 94 ? 56.157 24.785 61.746 1.00 25.00 104 PRO A N 1
ATOM 704 C CA . PRO A 1 94 ? 57.528 25.310 61.556 1.00 25.00 104 PRO A CA 1
ATOM 705 C C . PRO A 1 94 ? 58.286 25.311 60.201 1.00 25.00 104 PRO A C 1
ATOM 706 O O . PRO A 1 94 ? 58.997 26.272 59.897 1.00 25.00 104 PRO A O 1
ATOM 710 N N . LEU A 1 95 ? 58.340 24.113 59.593 1.00 25.00 105 LEU A N 1
ATOM 711 C CA . LEU A 1 95 ? 58.967 23.714 58.307 1.00 25.00 105 LEU A CA 1
ATOM 712 C C . LEU A 1 95 ? 57.880 22.827 57.685 1.00 25.00 105 LEU A C 1
ATOM 713 O O . LEU A 1 95 ? 57.965 22.402 56.532 1.00 25.00 105 LEU A O 1
ATOM 718 N N . GLU A 1 96 ? 56.881 22.488 58.502 1.00 25.00 106 GLU A N 1
ATOM 719 C CA . GLU A 1 96 ? 55.730 21.694 58.086 1.00 25.00 106 GLU A CA 1
ATOM 720 C C . GLU A 1 96 ? 54.897 22.621 57.220 1.00 25.00 106 GLU A C 1
ATOM 721 O O . GLU A 1 96 ? 53.960 22.200 56.555 1.00 25.00 106 GLU A O 1
ATOM 727 N N . ARG A 1 97 ? 55.224 23.904 57.294 1.00 25.00 107 ARG A N 1
ATOM 728 C CA . ARG A 1 97 ? 54.579 24.904 56.500 1.00 25.00 107 ARG A CA 1
ATOM 729 C C . ARG A 1 97 ? 55.199 24.880 55.104 1.00 25.00 107 ARG A C 1
ATOM 730 O O . ARG A 1 97 ? 54.539 25.224 54.129 1.00 25.00 107 ARG A O 1
ATOM 738 N N . ALA A 1 98 ? 56.447 24.431 54.992 1.00 25.00 108 ALA A N 1
ATOM 739 C CA . ALA A 1 98 ? 57.105 24.339 53.690 1.00 25.00 108 ALA A CA 1
ATOM 740 C C . ALA A 1 98 ? 56.434 23.172 53.071 1.00 25.00 108 ALA A C 1
ATOM 741 O O . ALA A 1 98 ? 55.887 23.264 51.994 1.00 25.00 108 ALA A O 1
ATOM 743 N N . LEU A 1 99 ? 56.432 22.085 53.823 1.00 25.00 109 LEU A N 1
ATOM 744 C CA . LEU A 1 99 ? 55.831 20.839 53.399 1.00 25.00 109 LEU A CA 1
ATOM 745 C C . LEU A 1 99 ? 54.389 20.992 52.955 1.00 25.00 109 LEU A C 1
ATOM 746 O O . LEU A 1 99 ? 53.976 20.346 52.019 1.00 25.00 109 LEU A O 1
ATOM 751 N N . TYR A 1 100 ? 53.620 21.838 53.626 1.00 25.00 110 TYR A N 1
ATOM 752 C CA . TYR A 1 100 ? 52.212 22.071 53.275 1.00 25.00 110 TYR A CA 1
ATOM 753 C C . TYR A 1 100 ? 52.057 22.737 51.920 1.00 25.00 110 TYR A C 1
ATOM 754 O O . TYR A 1 100 ? 51.091 22.463 51.209 1.00 25.00 110 TYR A O 1
ATOM 763 N N . LEU A 1 101 ? 52.951 23.690 51.633 1.00 25.00 111 LEU A N 1
ATOM 764 C CA . LEU A 1 101 ? 52.988 24.442 50.376 1.00 25.00 111 LEU A CA 1
ATOM 765 C C . LEU A 1 101 ? 53.417 23.567 49.194 1.00 25.00 111 LEU A C 1
ATOM 766 O O . LEU A 1 101 ? 52.764 23.554 48.156 1.00 25.00 111 LEU A O 1
ATOM 771 N N . VAL A 1 102 ? 54.528 22.852 49.365 1.00 25.00 112 VAL A N 1
ATOM 772 C CA . VAL A 1 102 ? 55.088 21.988 48.330 1.00 25.00 112 VAL A CA 1
ATOM 773 C C . VAL A 1 102 ? 54.212 20.805 47.971 1.00 25.00 112 VAL A C 1
ATOM 774 O O . VAL A 1 102 ? 54.215 20.372 46.813 1.00 25.00 112 VAL A O 1
ATOM 778 N N . THR A 1 103 ? 53.461 20.284 48.940 1.00 25.00 113 THR A N 1
ATOM 779 C CA . THR A 1 103 ? 52.593 19.154 48.665 1.00 25.00 113 THR A CA 1
ATOM 780 C C . THR A 1 103 ? 51.431 19.606 47.819 1.00 25.00 113 THR A C 1
ATOM 781 O O . THR A 1 103 ? 51.114 18.948 46.857 1.00 25.00 113 THR A O 1
ATOM 785 N N . ASN A 1 104 ? 50.840 20.755 48.116 1.00 25.00 114 ASN A N 1
ATOM 786 C CA . ASN A 1 104 ? 49.699 21.197 47.326 1.00 25.00 114 ASN A CA 1
ATOM 787 C C . ASN A 1 104 ? 50.020 21.818 45.961 1.00 25.00 114 ASN A C 1
ATOM 788 O O . ASN A 1 104 ? 49.209 21.734 45.032 1.00 25.00 114 ASN A O 1
ATOM 793 N N . TYR A 1 105 ? 51.197 22.427 45.831 1.00 25.00 115 TYR A N 1
ATOM 794 C CA . TYR A 1 105 ? 51.618 23.039 44.561 1.00 25.00 115 TYR A CA 1
ATOM 795 C C . TYR A 1 105 ? 52.119 21.984 43.567 1.00 25.00 115 TYR A C 1
ATOM 796 O O . TYR A 1 105 ? 51.715 21.989 42.417 1.00 25.00 115 TYR A O 1
ATOM 805 N N . LEU A 1 106 ? 52.985 21.082 44.033 1.00 25.00 116 LEU A N 1
ATOM 806 C CA . LEU A 1 106 ? 53.574 20.023 43.220 1.00 25.00 116 LEU A CA 1
ATOM 807 C C . LEU A 1 106 ? 53.167 18.605 43.661 1.00 25.00 116 LEU A C 1
ATOM 808 O O . LEU A 1 106 ? 54.016 17.803 44.029 1.00 25.00 116 LEU A O 1
ATOM 813 N N . PRO A 1 107 ? 51.884 18.245 43.530 1.00 25.00 117 PRO A N 1
ATOM 814 C CA . PRO A 1 107 ? 51.456 16.919 43.949 1.00 25.00 117 PRO A CA 1
ATOM 815 C C . PRO A 1 107 ? 51.861 15.676 43.202 1.00 25.00 117 PRO A C 1
ATOM 816 O O . PRO A 1 107 ? 51.764 14.600 43.766 1.00 25.00 117 PRO A O 1
ATOM 820 N N . SER A 1 108 ? 52.267 15.765 41.949 1.00 25.00 118 SER A N 1
ATOM 821 C CA . SER A 1 108 ? 52.647 14.547 41.241 1.00 25.00 118 SER A CA 1
ATOM 822 C C . SER A 1 108 ? 54.125 14.431 40.822 1.00 25.00 118 SER A C 1
ATOM 823 O O . SER A 1 108 ? 54.892 15.393 40.879 1.00 25.00 118 SER A O 1
ATOM 826 N N . VAL A 1 109 ? 54.511 13.236 40.390 1.00 25.00 119 VAL A N 1
ATOM 827 C CA . VAL A 1 109 ? 55.880 12.925 39.984 1.00 25.00 119 VAL A CA 1
ATOM 828 C C . VAL A 1 109 ? 55.861 12.316 38.608 1.00 25.00 119 VAL A C 1
ATOM 829 O O . VAL A 1 109 ? 55.075 11.411 38.369 1.00 25.00 119 VAL A O 1
ATOM 833 N N . SER A 1 110 ? 56.783 12.750 37.744 1.00 25.00 120 SER A N 1
ATOM 834 C CA . SER A 1 110 ? 56.871 12.264 36.371 1.00 25.00 120 SER A CA 1
ATOM 835 C C . SER A 1 110 ? 58.207 11.615 36.106 1.00 25.00 120 SER A C 1
ATOM 836 O O . SER A 1 110 ? 59.223 12.257 36.207 1.00 25.00 120 SER A O 1
ATOM 839 N N . LEU A 1 111 ? 58.187 10.328 35.782 1.00 25.00 121 LEU A N 1
ATOM 840 C CA . LEU A 1 111 ? 59.395 9.548 35.501 1.00 25.00 121 LEU A CA 1
ATOM 841 C C . LEU A 1 111 ? 59.784 9.666 34.055 1.00 25.00 121 LEU A C 1
ATOM 842 O O . LEU A 1 111 ? 59.252 8.937 33.211 1.00 25.00 121 LEU A O 1
ATOM 847 N N . SER A 1 112 ? 60.685 10.577 33.743 1.00 25.00 122 SER A N 1
ATOM 848 C CA . SER A 1 112 ? 61.107 10.697 32.356 1.00 25.00 122 SER A CA 1
ATOM 849 C C . SER A 1 112 ? 62.017 9.485 32.133 1.00 25.00 122 SER A C 1
ATOM 850 O O . SER A 1 112 ? 63.223 9.520 32.442 1.00 25.00 122 SER A O 1
ATOM 853 N N . SER A 1 113 ? 61.401 8.370 31.748 1.00 25.00 123 SER A N 1
ATOM 854 C CA . SER A 1 113 ? 62.147 7.150 31.515 1.00 25.00 123 SER A CA 1
ATOM 855 C C . SER A 1 113 ? 62.965 7.427 30.296 1.00 25.00 123 SER A C 1
ATOM 85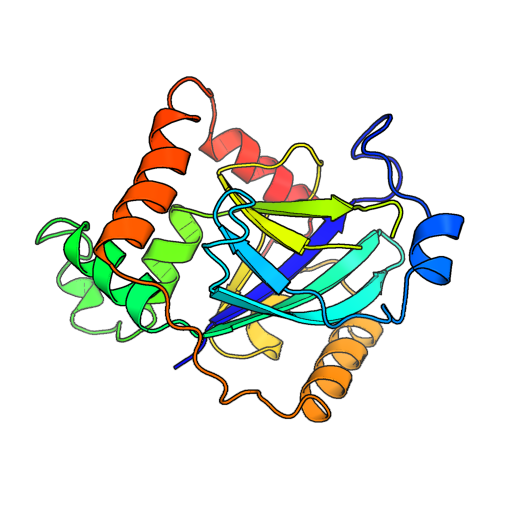6 O O . SER A 1 113 ? 62.572 8.252 29.473 1.00 25.00 123 SER A O 1
ATOM 859 N N . LYS A 1 114 ? 64.152 6.847 30.237 1.00 25.00 124 LYS A N 1
ATOM 860 C CA . LYS A 1 114 ? 65.000 7.032 29.061 1.00 25.00 124 LYS A CA 1
ATOM 861 C C . LYS A 1 114 ? 64.725 5.781 28.237 1.00 25.00 124 LYS A C 1
ATOM 862 O O . LYS A 1 114 ? 64.801 5.774 26.992 1.00 25.00 124 LYS A O 1
ATOM 868 N N . ARG A 1 115 ? 64.314 4.774 29.004 1.00 25.00 125 ARG A N 1
ATOM 869 C CA . ARG A 1 115 ? 63.969 3.404 28.620 1.00 25.00 125 ARG A CA 1
ATOM 870 C C . ARG A 1 115 ? 64.089 2.840 30.011 1.00 25.00 125 ARG A C 1
ATOM 871 O O . ARG A 1 115 ? 63.215 2.138 30.531 1.00 25.00 125 ARG A O 1
ATOM 873 N N . LEU A 1 116 ? 65.161 3.329 30.616 1.00 25.00 126 LEU A N 1
ATOM 874 C CA . LEU A 1 116 ? 65.609 3.058 31.953 1.00 25.00 126 LEU A CA 1
ATOM 875 C C . LEU A 1 116 ? 66.889 3.904 31.936 1.00 25.00 126 LEU A C 1
ATOM 876 O O . LEU A 1 116 ? 67.979 3.412 32.317 1.00 25.00 126 LEU A O 1
ATOM 878 N N . PHE A 1 127 ? 67.101 5.496 34.406 1.00 25.00 137 PHE A N 1
ATOM 879 C CA . PHE A 1 127 ? 65.776 6.051 34.080 1.00 25.00 137 PHE A CA 1
ATOM 880 C C . PHE A 1 127 ? 65.966 7.381 33.389 1.00 25.00 137 PHE A C 1
ATOM 881 O O . PHE A 1 127 ? 65.563 7.531 32.239 1.00 25.00 137 PHE A O 1
ATOM 889 N N . THR A 1 128 ? 66.627 8.304 34.092 1.00 25.00 138 THR A N 1
ATOM 890 C CA . THR A 1 128 ? 66.975 9.675 33.669 1.00 25.00 138 THR A CA 1
ATOM 891 C C . THR A 1 128 ? 66.660 10.618 34.832 1.00 25.00 138 THR A C 1
ATOM 892 O O . THR A 1 128 ? 67.551 10.903 35.648 1.00 25.00 138 THR A O 1
ATOM 896 N N . HIS A 1 129 ? 65.401 11.038 34.964 1.00 25.00 139 HIS A N 1
ATOM 897 C CA . HIS A 1 129 ? 65.038 11.906 36.075 1.00 25.00 139 HIS A CA 1
ATOM 898 C C . HIS A 1 129 ? 63.544 11.855 36.391 1.00 25.00 139 HIS A C 1
ATOM 899 O O . HIS A 1 129 ? 62.740 11.480 35.530 1.00 25.00 139 HIS A O 1
ATOM 906 N N . VAL A 1 130 ? 63.221 12.183 37.648 1.00 25.00 140 VAL A N 1
ATOM 907 C CA . VAL A 1 130 ? 61.871 12.220 38.222 1.00 25.00 140 VAL A CA 1
ATOM 908 C C . VAL A 1 130 ? 61.445 13.693 38.300 1.00 25.00 140 VAL A C 1
ATOM 909 O O . VAL A 1 130 ? 62.134 14.486 38.943 1.00 25.00 140 VAL A O 1
ATOM 913 N N . ALA A 1 131 ? 60.318 14.066 37.692 1.00 25.00 141 ALA A N 1
ATOM 914 C CA . ALA A 1 131 ? 59.858 15.448 37.716 1.00 25.00 141 ALA A CA 1
ATOM 915 C C . ALA A 1 131 ? 58.722 15.656 38.716 1.00 25.00 141 ALA A C 1
ATOM 916 O O . ALA A 1 131 ? 57.934 14.758 38.967 1.00 25.00 141 ALA A O 1
ATOM 918 N N . LEU A 1 132 ? 58.688 16.810 39.359 1.00 25.00 142 LEU A N 1
ATOM 919 C CA . LEU A 1 132 ? 57.604 17.110 40.281 1.00 25.00 142 LEU A CA 1
ATOM 920 C C . LEU A 1 132 ? 56.659 17.994 39.450 1.00 25.00 142 LEU A C 1
ATOM 921 O O . LEU A 1 132 ? 57.124 18.839 38.696 1.00 25.00 142 LEU A O 1
ATOM 926 N N . CYS A 1 133 ? 55.349 17.841 39.601 1.00 25.00 143 CYS A N 1
ATOM 927 C CA . CYS A 1 133 ? 54.419 18.608 38.783 1.00 25.00 143 CYS A CA 1
ATOM 928 C C . CYS A 1 133 ? 53.004 18.555 39.358 1.00 25.00 143 CYS A C 1
ATOM 929 O O . CYS A 1 133 ? 52.801 17.928 40.375 1.00 25.00 143 CYS A O 1
ATOM 932 N N . VAL A 1 134 ? 52.026 19.207 38.723 1.00 25.00 144 VAL A N 1
ATOM 933 C CA . VAL A 1 134 ? 50.644 19.138 39.206 1.00 25.00 144 VAL A CA 1
ATOM 934 C C . VAL A 1 134 ? 50.171 17.696 39.058 1.00 25.00 144 VAL A C 1
ATOM 935 O O . VAL A 1 134 ? 50.033 16.976 40.045 1.00 25.00 144 VAL A O 1
ATOM 939 N N . VAL A 1 135 ? 49.916 17.257 37.833 1.00 25.00 145 VAL A N 1
ATOM 940 C CA . VAL A 1 135 ? 49.504 15.879 37.633 1.00 25.00 145 VAL A CA 1
ATOM 941 C C . VAL A 1 135 ? 50.315 15.299 36.508 1.00 25.00 145 VAL A C 1
ATOM 942 O O . VAL A 1 135 ? 50.699 16.007 35.580 1.00 25.00 145 VAL A O 1
ATOM 946 N N . GLY A 1 136 ? 50.620 14.017 36.618 1.00 25.00 146 GLY A N 1
ATOM 947 C CA . GLY A 1 136 ? 51.419 13.379 35.596 1.00 25.00 146 GLY A CA 1
ATOM 948 C C . GLY A 1 136 ? 50.620 12.610 34.570 1.00 25.00 146 GLY A C 1
ATOM 949 O O . GLY A 1 136 ? 49.427 12.353 34.722 1.00 25.00 146 GLY A O 1
ATOM 950 N N . ARG A 1 137 ? 51.312 12.231 33.512 1.00 25.00 147 ARG A N 1
ATOM 951 C CA . ARG A 1 137 ? 50.733 11.463 32.422 1.00 25.00 147 ARG A CA 1
ATOM 952 C C . ARG A 1 137 ? 50.256 10.082 32.917 1.00 25.00 147 ARG A C 1
ATOM 953 O O . ARG A 1 137 ? 49.302 9.523 32.355 1.00 25.00 147 ARG A O 1
ATOM 961 N N . ARG A 1 138 ? 50.936 9.527 33.937 1.00 25.00 148 ARG A N 1
ATOM 962 C CA . ARG A 1 138 ? 50.619 8.200 34.492 1.00 25.00 148 ARG A CA 1
ATOM 963 C C . ARG A 1 138 ? 49.540 8.123 35.562 1.00 25.00 148 ARG A C 1
ATOM 964 O O . ARG A 1 138 ? 49.295 9.085 36.276 1.00 25.00 148 ARG A O 1
ATOM 972 N N . VAL A 1 139 ? 48.965 6.939 35.731 1.00 25.00 149 VAL A N 1
ATOM 973 C CA . VAL A 1 139 ? 47.837 6.753 36.644 1.00 25.00 149 VAL A CA 1
ATOM 974 C C . VAL A 1 139 ? 47.912 6.676 38.183 1.00 25.00 149 VAL A C 1
ATOM 975 O O . VAL A 1 139 ? 46.872 6.800 38.838 1.00 25.00 149 VAL A O 1
ATOM 979 N N . GLY A 1 140 ? 49.065 6.409 38.780 1.00 25.00 150 GLY A N 1
ATOM 980 C CA . GLY A 1 140 ? 49.101 6.364 40.240 1.00 25.00 150 GLY A CA 1
ATOM 981 C C . GLY A 1 140 ? 50.180 7.311 40.742 1.00 25.00 150 GLY A C 1
ATOM 982 O O . GLY A 1 140 ? 50.622 7.207 41.900 1.00 25.00 150 GLY A O 1
ATOM 983 N N . THR A 1 141 ? 50.556 8.258 39.865 1.00 25.00 151 THR A N 1
ATOM 984 C CA . THR A 1 141 ? 51.633 9.217 40.098 1.00 25.00 151 THR A CA 1
ATOM 985 C C . THR A 1 141 ? 51.434 10.313 41.121 1.00 25.00 151 THR A C 1
ATOM 986 O O . THR A 1 141 ? 52.115 11.327 41.056 1.00 25.00 151 THR A O 1
ATOM 990 N N . VAL A 1 142 ? 50.487 10.166 42.038 1.00 25.00 152 VAL A N 1
ATOM 991 C CA . VAL A 1 142 ? 50.334 11.182 43.072 1.00 25.00 152 VAL A CA 1
ATOM 992 C C . VAL A 1 142 ? 51.399 10.842 44.134 1.00 25.00 152 VAL A C 1
ATOM 993 O O . VAL A 1 142 ? 51.763 9.670 44.302 1.00 25.00 152 VAL A O 1
ATOM 997 N N . VAL A 1 143 ? 51.967 11.842 44.793 1.00 25.00 153 VAL A N 1
ATOM 998 C CA . VAL A 1 143 ? 52.989 11.544 45.778 1.00 25.00 153 VAL A CA 1
ATOM 999 C C . VAL A 1 143 ? 52.737 12.086 47.168 1.00 25.00 153 VAL A C 1
ATOM 1000 O O . VAL A 1 143 ? 51.866 12.917 47.367 1.00 25.00 153 VAL A O 1
ATOM 1004 N N . ASN A 1 144 ? 53.473 11.551 48.135 1.00 25.00 154 ASN A N 1
ATOM 1005 C CA . ASN A 1 144 ? 53.382 11.978 49.508 1.00 25.00 154 ASN A CA 1
ATOM 1006 C C . ASN A 1 144 ? 54.757 12.511 49.882 1.00 25.00 154 ASN A C 1
ATOM 1007 O O . ASN A 1 144 ? 55.777 12.012 49.408 1.00 25.00 154 ASN A O 1
ATOM 1012 N N . TYR A 1 145 ? 54.751 13.599 50.646 1.00 25.00 155 TYR A N 1
ATOM 1013 C CA . TYR A 1 145 ? 55.943 14.294 51.140 1.00 25.00 155 TYR A CA 1
ATOM 1014 C C . TYR A 1 145 ? 55.826 14.353 52.664 1.00 25.00 155 TYR A C 1
ATOM 1015 O O . TYR A 1 145 ? 54.714 14.502 53.184 1.00 25.00 155 TYR A O 1
ATOM 1024 N N . ASP A 1 146 ? 56.953 14.260 53.369 1.00 25.00 156 ASP A N 1
ATOM 1025 C CA . ASP A 1 146 ? 56.976 14.369 54.841 1.00 25.00 156 ASP A CA 1
ATOM 1026 C C . ASP A 1 146 ? 58.388 14.641 55.289 1.00 25.00 156 ASP A C 1
ATOM 1027 O O . ASP A 1 146 ? 59.268 14.776 54.444 1.00 25.00 156 ASP A O 1
ATOM 1032 N N . CYS A 1 147 ? 58.642 14.668 56.591 1.00 25.00 157 CYS A N 1
ATOM 1033 C CA . CYS A 1 147 ? 59.997 14.951 57.027 1.00 25.00 157 CYS A CA 1
ATOM 1034 C C . CYS A 1 147 ? 60.814 13.822 57.600 1.00 25.00 157 CYS A C 1
ATOM 1035 O O . CYS A 1 147 ? 61.688 14.071 58.410 1.00 25.00 157 CYS A O 1
ATOM 1038 N N . THR A 1 148 ? 60.552 12.595 57.174 1.00 25.00 158 THR A N 1
ATOM 1039 C CA . THR A 1 148 ? 61.305 11.433 57.621 1.00 25.00 158 THR A CA 1
ATOM 1040 C C . THR A 1 148 ? 60.948 10.358 56.611 1.00 25.00 158 THR A C 1
ATOM 1041 O O . THR A 1 148 ? 59.770 10.180 56.296 1.00 25.00 158 THR A O 1
ATOM 1045 N N . PRO A 1 149 ? 61.929 9.585 56.134 1.00 25.00 159 PRO A N 1
ATOM 1046 C CA . PRO A 1 149 ? 61.620 8.545 55.160 1.00 25.00 159 PRO A CA 1
ATOM 1047 C C . PRO A 1 149 ? 60.461 7.627 55.538 1.00 25.00 159 PRO A C 1
ATOM 1048 O O . PRO A 1 149 ? 59.575 7.374 54.718 1.00 25.00 159 PRO A O 1
ATOM 1052 N N . GLU A 1 150 ? 60.416 7.179 56.790 1.00 25.00 160 GLU A N 1
ATOM 1053 C CA . GLU A 1 150 ? 59.354 6.265 57.196 1.00 25.00 160 GLU A CA 1
ATOM 1054 C C . GLU A 1 150 ? 57.981 6.903 57.232 1.00 25.00 160 GLU A C 1
ATOM 1055 O O . GLU A 1 150 ? 56.988 6.197 57.364 1.00 25.00 160 GLU A O 1
ATOM 1061 N N . SER A 1 151 ? 57.915 8.226 57.113 1.00 25.00 161 SER A N 1
ATOM 1062 C CA . SER A 1 151 ? 56.633 8.923 57.115 1.00 25.00 161 SER A CA 1
ATOM 1063 C C . SER A 1 151 ? 56.107 9.213 55.716 1.00 25.00 161 SER A C 1
ATOM 1064 O O . SER A 1 151 ? 54.896 9.368 55.510 1.00 25.00 161 SER A O 1
ATOM 1067 N N . SER A 1 152 ? 57.011 9.313 54.756 1.00 25.00 162 SER A N 1
ATOM 1068 C CA . SER A 1 152 ? 56.625 9.580 53.392 1.00 25.00 162 SER A CA 1
ATOM 1069 C C . SER A 1 152 ? 55.901 8.360 52.904 1.00 25.00 162 SER A C 1
ATOM 1070 O O . SER A 1 152 ? 54.863 8.453 52.269 1.00 25.00 162 SER A O 1
ATOM 1073 N N . ILE A 1 153 ? 56.416 7.209 53.305 1.00 25.00 163 ILE A N 1
ATOM 1074 C CA . ILE A 1 153 ? 55.856 5.931 52.915 1.00 25.00 163 ILE A CA 1
ATOM 1075 C C . ILE A 1 153 ? 54.836 5.381 53.882 1.00 25.00 163 ILE A C 1
ATOM 1076 O O . ILE A 1 153 ? 54.152 4.414 53.570 1.00 25.00 163 ILE A O 1
ATOM 1081 N N . GLU A 1 154 ? 54.723 5.978 55.052 1.00 25.00 164 GLU A N 1
ATOM 1082 C CA . GLU A 1 154 ? 53.777 5.470 56.017 1.00 25.00 164 GLU A CA 1
ATOM 1083 C C . GLU A 1 154 ? 52.304 5.326 55.586 1.00 25.00 164 GLU A C 1
ATOM 1084 O O . GLU A 1 154 ? 51.645 4.360 56.004 1.00 25.00 164 GLU A O 1
ATOM 1090 N N . PRO A 1 155 ? 51.758 6.286 54.778 1.00 25.00 165 PRO A N 1
ATOM 1091 C CA . PRO A 1 155 ? 50.366 6.298 54.276 1.00 25.00 165 PRO A CA 1
ATOM 1092 C C . PRO A 1 155 ? 49.918 5.425 53.107 1.00 25.00 165 PRO A C 1
ATOM 1093 O O . PRO A 1 155 ? 48.737 5.447 52.771 1.00 25.00 165 PRO A O 1
ATOM 1097 N N . PHE A 1 156 ? 50.832 4.731 52.436 1.00 25.00 166 PHE A N 1
ATOM 1098 C CA . PHE A 1 156 ? 50.454 3.855 51.324 1.00 25.00 166 PHE A CA 1
ATOM 1099 C C . PHE A 1 156 ? 49.900 2.574 51.927 1.00 25.00 166 PHE A C 1
ATOM 1100 O O . PHE A 1 156 ? 50.667 1.677 52.240 1.00 25.00 166 PHE A O 1
ATOM 1108 N N . ARG A 1 157 ? 48.574 2.473 52.057 1.00 25.00 167 ARG A N 1
ATOM 1109 C CA . ARG A 1 157 ? 47.919 1.316 52.690 1.00 25.00 167 ARG A CA 1
ATOM 1110 C C . ARG A 1 157 ? 48.110 -0.065 52.107 1.00 25.00 167 ARG A C 1
ATOM 1111 O O . ARG A 1 157 ? 47.870 -1.060 52.784 1.00 25.00 167 ARG A O 1
ATOM 1119 N N . VAL A 1 158 ? 48.489 -0.117 50.836 1.00 25.00 168 VAL A N 1
ATOM 1120 C CA . VAL A 1 158 ? 48.726 -1.387 50.131 1.00 25.00 168 VAL A CA 1
ATOM 1121 C C . VAL A 1 158 ? 50.198 -1.862 50.180 1.00 25.00 168 VAL A C 1
ATOM 1122 O O . VAL A 1 158 ? 50.477 -3.065 50.210 1.00 25.00 168 VAL A O 1
ATOM 1126 N N . LEU A 1 159 ? 51.127 -0.913 50.189 1.00 25.00 169 LEU A N 1
ATOM 1127 C CA . LEU A 1 159 ? 52.543 -1.221 50.220 1.00 25.00 169 LEU A CA 1
ATOM 1128 C C . LEU A 1 159 ? 52.869 -2.113 51.417 1.00 25.00 169 LEU A C 1
ATOM 1129 O O . LEU A 1 159 ? 52.660 -1.746 52.561 1.00 25.00 169 LEU A O 1
ATOM 1134 N N . SER A 1 160 ? 53.372 -3.299 51.127 1.00 25.00 170 SER A N 1
ATOM 1135 C CA . SER A 1 160 ? 53.734 -4.288 52.135 1.00 25.00 170 SER A CA 1
ATOM 1136 C C . SER A 1 160 ? 54.730 -3.769 53.153 1.00 25.00 170 SER A C 1
ATOM 1137 O O . SER A 1 160 ? 55.620 -2.983 52.816 1.00 25.00 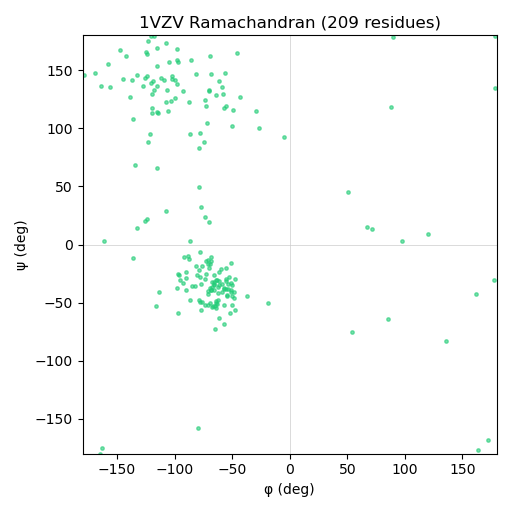170 SER A O 1
ATOM 1140 N N . MET A 1 161 ? 54.622 -4.260 54.386 1.00 25.00 171 MET A N 1
ATOM 1141 C CA . MET A 1 161 ? 55.555 -3.858 55.434 1.00 25.00 171 MET A CA 1
ATOM 1142 C C . MET A 1 161 ? 56.946 -4.352 55.011 1.00 25.00 171 MET A C 1
ATOM 1143 O O . MET A 1 161 ? 57.949 -3.697 55.287 1.00 25.00 171 MET A O 1
ATOM 1148 N N . GLU A 1 162 ? 56.971 -5.470 54.277 1.00 25.00 172 GLU A N 1
ATOM 1149 C CA . GLU A 1 162 ? 58.196 -6.085 53.763 1.00 25.00 172 GLU A CA 1
ATOM 1150 C C . GLU A 1 162 ? 58.927 -5.130 52.794 1.00 25.00 172 GLU A C 1
ATOM 1151 O O . GLU A 1 162 ? 60.173 -5.083 52.772 1.00 25.00 172 GLU A O 1
ATOM 1157 N N . SER A 1 163 ? 58.122 -4.390 52.009 1.00 25.00 173 SER A N 1
ATOM 1158 C CA . SER A 1 163 ? 58.565 -3.369 51.019 1.00 25.00 173 SER A CA 1
ATOM 1159 C C . SER A 1 163 ? 58.953 -2.072 51.735 1.00 25.00 173 SER A C 1
ATOM 1160 O O . SER A 1 163 ? 59.992 -1.471 51.466 1.00 25.00 173 SER A O 1
ATOM 1163 N N . LYS A 1 164 ? 58.068 -1.616 52.610 1.00 25.00 174 LYS A N 1
ATOM 1164 C CA . LYS A 1 164 ? 58.311 -0.408 53.351 1.00 25.00 174 LYS A CA 1
ATOM 1165 C C . LYS A 1 164 ? 59.646 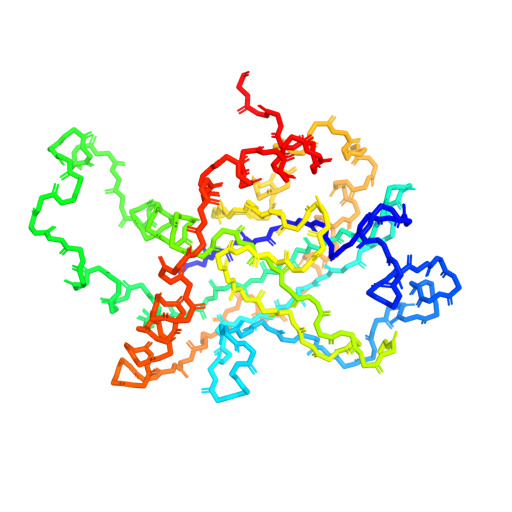-0.578 54.033 1.00 25.00 174 LYS A C 1
ATOM 1166 O O . LYS A 1 164 ? 60.519 0.265 53.913 1.00 25.00 174 LYS A O 1
ATOM 1172 N N . ALA A 1 165 ? 59.850 -1.758 54.600 1.00 25.00 175 ALA A N 1
ATOM 1173 C CA . ALA A 1 165 ? 61.082 -2.098 55.317 1.00 25.00 175 ALA A CA 1
ATOM 1174 C C . ALA A 1 165 ? 62.319 -1.934 54.472 1.00 25.00 175 ALA A C 1
ATOM 1175 O O . ALA A 1 165 ? 63.301 -1.311 54.890 1.00 25.00 175 ALA A O 1
ATOM 1177 N N . ARG A 1 166 ? 62.266 -2.559 53.299 1.00 25.00 176 ARG A N 1
ATOM 1178 C CA . ARG A 1 166 ? 63.356 -2.571 52.339 1.00 25.00 176 ARG A CA 1
ATOM 1179 C C . ARG A 1 166 ? 63.837 -1.185 51.953 1.00 25.00 176 ARG A C 1
ATOM 1180 O O . ARG A 1 166 ? 65.039 -0.958 51.924 1.00 25.00 176 ARG A O 1
ATOM 1188 N N . LEU A 1 167 ? 62.919 -0.256 51.695 1.00 25.00 177 LEU A N 1
ATOM 1189 C CA . LEU A 1 167 ? 63.294 1.102 51.321 1.00 25.00 177 LEU A CA 1
ATOM 1190 C C . LEU A 1 167 ? 64.023 1.754 52.476 1.00 25.00 177 LEU A C 1
ATOM 1191 O O . LEU A 1 167 ? 65.106 2.310 52.323 1.00 25.00 177 LEU A O 1
ATOM 1196 N N . LEU A 1 168 ? 63.407 1.676 53.647 1.00 25.00 178 LEU A N 1
ATOM 1197 C CA . LEU A 1 168 ? 63.950 2.264 54.861 1.00 25.00 178 LEU A CA 1
ATOM 1198 C C . LEU A 1 168 ? 65.390 1.855 55.111 1.00 25.00 178 LEU A C 1
ATOM 1199 O O . LEU A 1 168 ? 66.169 2.644 55.629 1.00 25.00 178 LEU A O 1
ATOM 1204 N N . SER A 1 169 ? 65.758 0.638 54.732 1.00 25.00 179 SER A N 1
ATOM 1205 C CA . SER A 1 169 ? 67.125 0.187 54.938 1.00 25.00 179 SER A CA 1
ATOM 1206 C C . SER A 1 169 ? 68.056 0.814 53.918 1.00 25.00 179 SER A C 1
ATOM 1207 O O . SER A 1 169 ? 69.118 1.343 54.258 1.00 25.00 179 SER A O 1
ATOM 1210 N N . LEU A 1 170 ? 67.653 0.730 52.658 1.00 25.00 180 LEU A N 1
ATOM 1211 C CA . LEU A 1 170 ? 68.426 1.291 51.566 1.00 25.00 180 LEU A CA 1
ATOM 1212 C C . LEU A 1 170 ? 68.739 2.728 51.928 1.00 25.00 180 LEU A C 1
ATOM 1213 O O . LEU A 1 170 ? 69.858 3.183 51.717 1.00 25.00 180 LEU A O 1
ATOM 1218 N N . VAL A 1 171 ? 67.772 3.409 52.540 1.00 25.00 181 VAL A N 1
ATOM 1219 C CA . VAL A 1 171 ? 67.956 4.797 52.937 1.00 25.00 181 VAL A CA 1
ATOM 1220 C C . VAL A 1 171 ? 69.083 4.910 53.958 1.00 25.00 181 VAL A C 1
ATOM 1221 O O . VAL A 1 171 ? 69.940 5.792 53.872 1.00 25.00 181 VAL A O 1
ATOM 1225 N N . LYS A 1 172 ? 69.113 3.982 54.898 1.00 25.00 182 LYS A N 1
ATOM 1226 C CA . LYS A 1 172 ? 70.139 4.011 55.920 1.00 25.00 182 LYS A CA 1
ATOM 1227 C C . LYS A 1 172 ? 71.538 3.988 55.279 1.00 25.00 182 LYS A C 1
ATOM 1228 O O . LYS A 1 172 ? 72.459 4.649 55.765 1.00 25.00 182 LYS A O 1
ATOM 1234 N N . ASP A 1 173 ? 71.700 3.238 54.191 1.00 25.00 183 ASP A N 1
ATOM 1235 C CA . ASP A 1 173 ? 72.997 3.195 53.525 1.00 25.00 183 ASP A CA 1
ATOM 1236 C C . ASP A 1 173 ? 73.261 4.616 53.073 1.00 25.00 183 ASP A C 1
ATOM 1237 O O . ASP A 1 173 ? 74.220 5.243 53.507 1.00 25.00 183 ASP A O 1
ATOM 1242 N N . TYR A 1 174 ? 72.388 5.090 52.182 1.00 25.00 184 TYR A N 1
ATOM 1243 C CA . TYR A 1 174 ? 72.453 6.415 51.552 1.00 25.00 184 TYR A CA 1
ATOM 1244 C C . TYR A 1 174 ? 73.152 7.519 52.332 1.00 25.00 184 TYR A C 1
ATOM 1245 O O . TYR A 1 174 ? 72.572 8.134 53.257 1.00 25.00 184 TYR A O 1
ATOM 1254 N N . ALA A 1 175 ? 74.402 7.771 51.961 1.00 25.00 185 ALA A N 1
ATOM 1255 C CA . ALA A 1 175 ? 75.141 8.844 52.605 1.00 25.00 185 ALA A CA 1
ATOM 1256 C C . ALA A 1 175 ? 75.074 9.959 51.578 1.00 25.00 185 ALA A C 1
ATOM 1257 O O . ALA A 1 175 ? 75.139 9.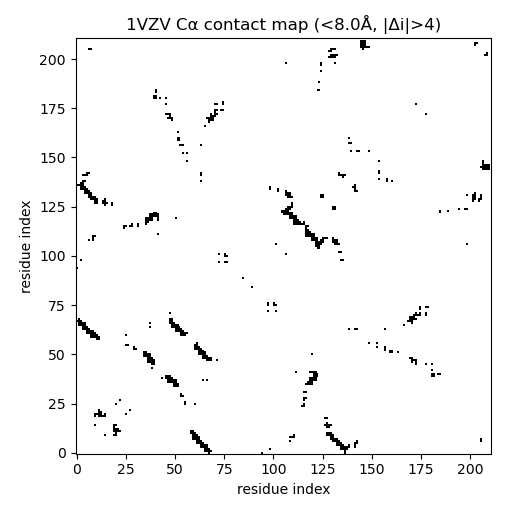723 50.356 1.00 25.00 185 ALA A O 1
ATOM 1259 N N . GLY A 1 176 ? 74.941 11.175 52.083 1.00 25.00 186 GLY A N 1
ATOM 1260 C CA . GLY A 1 176 ? 74.790 12.311 51.205 1.00 25.00 186 GLY A CA 1
ATOM 1261 C C . GLY A 1 176 ? 73.439 12.907 51.598 1.00 25.00 186 GLY A C 1
ATOM 1262 O O . GLY A 1 176 ? 72.914 13.826 50.936 1.00 25.00 186 GLY A O 1
ATOM 1263 N N . LEU A 1 177 ? 72.860 12.416 52.695 1.00 25.00 187 LEU A N 1
ATOM 1264 C CA . LEU A 1 177 ? 71.589 12.963 53.126 1.00 25.00 187 LEU A CA 1
ATOM 1265 C C . LEU A 1 177 ? 71.814 14.358 53.748 1.00 25.00 187 LEU A C 1
ATOM 1266 O O . LEU A 1 177 ? 71.018 14.801 54.565 1.00 25.00 187 LEU A O 1
ATOM 1271 N N . ASN A 1 178 ? 72.919 15.017 53.378 1.00 25.00 188 ASN A N 1
ATOM 1272 C CA . ASN A 1 178 ? 73.286 16.366 53.858 1.00 25.00 188 ASN A CA 1
ATOM 1273 C C . ASN A 1 178 ? 73.228 17.354 52.662 1.00 25.00 188 ASN A C 1
ATOM 1274 O O . ASN A 1 178 ? 72.903 18.557 52.814 1.00 25.00 188 ASN A O 1
ATOM 1279 N N . LYS A 1 179 ? 73.718 16.850 51.531 1.00 25.00 189 LYS A N 1
ATOM 1280 C CA . LYS A 1 179 ? 73.773 17.542 50.259 1.00 25.00 189 LYS A CA 1
ATOM 1281 C C . LYS A 1 179 ? 72.633 18.551 50.142 1.00 25.0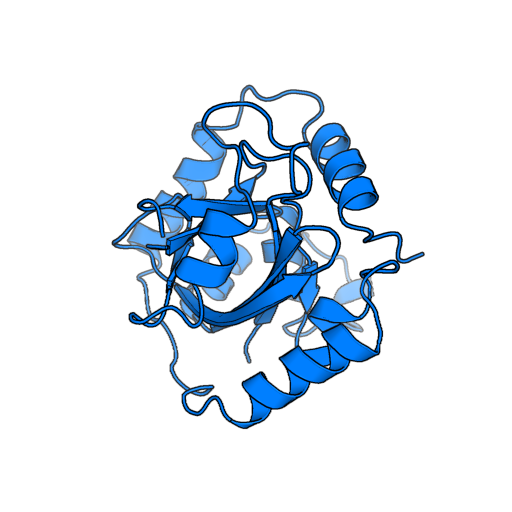0 189 LYS A C 1
ATOM 1282 O O . LYS A 1 179 ? 71.487 18.144 50.172 1.00 25.00 189 LYS A O 1
ATOM 1288 N N . VAL A 1 180 ? 72.909 19.848 50.084 1.00 25.00 190 VAL A N 1
ATOM 1289 C CA . VAL A 1 180 ? 71.811 20.795 49.911 1.00 25.00 190 VAL A CA 1
ATOM 1290 C C . VAL A 1 180 ? 71.804 21.348 48.467 1.00 25.00 190 VAL A C 1
ATOM 1291 O O . VAL A 1 180 ? 72.779 21.947 47.997 1.00 25.00 190 VAL A O 1
ATOM 1295 N N . TRP A 1 181 ? 70.746 21.024 47.728 1.00 25.00 191 TRP A N 1
ATOM 1296 C CA . TRP A 1 181 ? 70.594 21.474 46.355 1.00 25.00 191 TRP A CA 1
ATOM 1297 C C . TRP A 1 181 ? 70.256 22.955 46.296 1.00 25.00 191 TRP A C 1
ATOM 1298 O O . TRP A 1 181 ? 69.259 23.416 46.853 1.00 25.00 191 TRP A O 1
ATOM 1309 N N . LYS A 1 182 ? 71.130 23.715 45.663 1.00 25.00 192 LYS A N 1
ATOM 1310 C CA . LYS A 1 182 ? 70.910 25.136 45.542 1.00 25.00 192 LYS A CA 1
ATOM 1311 C C . LYS A 1 182 ? 70.531 25.511 44.128 1.00 25.00 192 LYS A C 1
ATOM 1312 O O . LYS A 1 182 ? 71.239 25.127 43.183 1.00 25.00 192 LYS A O 1
ATOM 1318 N N . VAL A 1 183 ? 69.367 26.154 43.974 1.00 25.00 193 VAL A N 1
ATOM 1319 C CA . VAL A 1 183 ? 68.890 26.660 42.679 1.00 25.00 193 VAL A CA 1
ATOM 1320 C C . VAL A 1 183 ? 68.781 28.139 43.026 1.00 25.00 193 VAL A C 1
ATOM 1321 O O . VAL A 1 183 ? 69.051 28.515 44.154 1.00 25.00 193 VAL A O 1
ATOM 1325 N N . SER A 1 184 ? 68.374 28.989 42.108 1.00 25.00 194 SER A N 1
ATOM 1326 C CA . SER A 1 184 ? 68.339 30.408 42.420 1.00 25.00 194 SER A CA 1
ATOM 1327 C C . SER A 1 184 ? 66.974 31.056 42.336 1.00 25.00 194 SER A C 1
ATOM 1328 O O . SER A 1 184 ? 66.445 31.214 41.250 1.00 25.00 194 SER A O 1
ATOM 1331 N N . GLU A 1 185 ? 66.449 31.483 43.478 1.00 25.00 195 GLU A N 1
ATOM 1332 C CA . GLU A 1 185 ? 65.146 32.147 43.593 1.00 25.00 195 GLU A CA 1
ATOM 1333 C C . GLU A 1 185 ? 64.589 32.746 42.290 1.00 25.00 195 GLU A C 1
ATOM 1334 O O . GLU A 1 185 ? 63.452 32.453 41.906 1.00 25.00 195 GLU A O 1
ATOM 1340 N N . ASP A 1 186 ? 65.410 33.539 41.595 1.00 25.00 196 ASP A N 1
ATOM 1341 C CA . ASP A 1 186 ? 65.015 34.194 40.343 1.00 25.00 196 ASP A CA 1
ATOM 1342 C C . ASP A 1 186 ? 64.585 33.231 39.259 1.00 25.00 196 ASP A C 1
ATOM 1343 O O . ASP A 1 186 ? 63.647 33.529 38.538 1.00 25.00 196 ASP A O 1
ATOM 1348 N N . LYS A 1 187 ? 65.292 32.108 39.120 1.00 25.00 197 LYS A N 1
ATOM 1349 C CA . LYS A 1 187 ? 64.968 31.070 38.118 1.00 25.00 197 LYS A CA 1
ATOM 1350 C C . LYS A 1 187 ? 63.995 30.021 38.677 1.00 25.00 197 LYS A C 1
ATOM 1351 O O . LYS A 1 187 ? 63.277 29.329 37.940 1.00 25.00 197 LYS A O 1
ATOM 1357 N N . LEU A 1 188 ? 63.999 29.909 39.998 1.00 25.00 198 LEU A N 1
ATOM 1358 C CA . LEU A 1 188 ? 63.142 28.983 40.691 1.00 25.00 198 LEU A CA 1
ATOM 1359 C C . LEU A 1 188 ? 61.737 29.531 40.577 1.00 25.00 198 LEU A C 1
ATOM 1360 O O . LEU A 1 188 ? 60.817 28.775 40.300 1.00 25.00 198 LEU A O 1
ATOM 1365 N N . ALA A 1 189 ? 61.590 30.850 40.706 1.00 25.00 199 ALA A N 1
ATOM 1366 C CA . ALA A 1 189 ? 60.282 31.502 40.617 1.00 25.00 199 ALA A CA 1
ATOM 1367 C C . ALA A 1 189 ? 59.715 31.449 39.199 1.00 25.00 199 ALA A C 1
ATOM 1368 O O . ALA A 1 189 ? 58.513 31.631 38.983 1.00 25.00 199 ALA A O 1
ATOM 1370 N N . LYS A 1 190 ? 60.596 31.170 38.242 1.00 25.00 200 LYS A N 1
ATOM 1371 C CA . LYS A 1 190 ? 60.223 31.056 36.836 1.00 25.00 200 LYS A CA 1
ATOM 1372 C C . LYS A 1 190 ? 59.851 29.611 36.531 1.00 25.00 200 LYS A C 1
ATOM 1373 O O . LYS A 1 190 ? 58.930 29.355 35.772 1.00 25.00 200 LYS A O 1
ATOM 1379 N N . VAL A 1 191 ? 60.574 28.653 37.091 1.00 25.00 201 VAL A N 1
ATOM 1380 C CA . VAL A 1 191 ? 60.195 27.281 36.824 1.00 25.00 201 VAL A CA 1
ATOM 1381 C C . VAL A 1 191 ? 58.855 27.022 37.518 1.00 25.00 201 VAL A C 1
ATOM 1382 O O . VAL A 1 191 ? 57.984 26.370 36.963 1.00 25.00 201 VAL A O 1
ATOM 1386 N N . LEU A 1 192 ? 58.686 27.563 38.722 1.00 25.00 202 LEU A N 1
ATOM 1387 C CA . LEU A 1 192 ? 57.458 27.369 39.490 1.00 25.00 202 LEU A CA 1
ATOM 1388 C C . LEU A 1 192 ? 56.308 28.161 38.909 1.00 25.00 202 LEU A C 1
ATOM 1389 O O . LEU A 1 192 ? 55.158 27.825 39.138 1.00 25.00 202 LEU A O 1
ATOM 1394 N N . LEU A 1 193 ? 56.609 29.246 38.205 1.00 25.00 203 LEU A N 1
ATOM 1395 C CA . LEU A 1 193 ? 55.550 30.001 37.555 1.00 25.00 203 LEU A CA 1
ATOM 1396 C C . LEU A 1 193 ? 55.182 29.199 36.315 1.00 25.00 203 LEU A C 1
ATOM 1397 O O . LEU A 1 193 ? 54.034 29.165 35.914 1.00 25.00 203 LEU A O 1
ATOM 1402 N N . SER A 1 194 ? 56.164 28.547 35.704 1.00 25.00 204 SER A N 1
ATOM 1403 C CA . SER A 1 194 ? 55.937 27.774 34.486 1.00 25.00 204 SER A CA 1
ATOM 1404 C C . SER A 1 194 ? 55.042 26.563 34.672 1.00 25.00 204 SER A C 1
ATOM 1405 O O . SER A 1 194 ? 54.425 26.109 33.715 1.00 25.00 204 SER A O 1
ATOM 1408 N N . THR A 1 195 ? 54.988 26.005 35.877 1.00 25.00 205 THR A N 1
ATOM 1409 C CA . THR A 1 195 ? 54.127 24.863 36.064 1.00 25.00 205 THR A CA 1
ATOM 1410 C C . THR A 1 195 ? 52.680 25.327 36.211 1.00 25.00 205 THR A C 1
ATOM 1411 O O . THR A 1 195 ? 51.778 24.578 35.886 1.00 25.00 205 THR A O 1
ATOM 1415 N N . ALA A 1 196 ? 52.467 26.587 36.601 1.00 25.00 206 ALA A N 1
ATOM 1416 C CA . ALA A 1 196 ? 51.120 27.164 36.741 1.00 25.00 206 ALA A CA 1
ATOM 1417 C C . ALA A 1 196 ? 50.546 27.503 35.371 1.00 25.00 206 ALA A C 1
ATOM 1418 O O . ALA A 1 196 ? 49.462 27.055 35.005 1.00 25.00 206 ALA A O 1
ATOM 1420 N N . VAL A 1 197 ? 51.280 28.324 34.631 1.00 25.00 207 VAL A N 1
ATOM 1421 C CA . VAL A 1 197 ? 50.893 28.752 33.295 1.00 25.00 207 VAL A CA 1
ATOM 1422 C C . VAL A 1 197 ? 50.524 27.536 32.443 1.00 25.00 207 VAL A C 1
ATOM 1423 O O . VAL A 1 197 ? 49.434 27.459 31.887 1.00 25.00 207 VAL A O 1
ATOM 1427 N N . ASN A 1 198 ? 51.422 26.562 32.402 1.00 25.00 208 ASN A N 1
ATOM 1428 C CA . ASN A 1 198 ? 51.233 25.331 31.648 1.00 25.00 208 ASN A CA 1
ATOM 1429 C C . ASN A 1 198 ? 50.311 24.335 32.296 1.00 25.00 208 ASN A C 1
ATOM 1430 O O . ASN A 1 198 ? 50.538 23.141 32.160 1.00 25.00 208 ASN A O 1
ATOM 1435 N N . ASN A 1 199 ? 49.306 24.795 33.033 1.00 25.00 209 ASN A N 1
ATOM 1436 C CA . ASN A 1 199 ? 48.391 23.884 33.720 1.00 25.00 209 ASN A CA 1
ATOM 1437 C C . ASN A 1 199 ? 47.133 24.601 34.081 1.00 25.00 209 ASN A C 1
ATOM 1438 O O . ASN A 1 199 ? 46.239 24.031 34.682 1.00 25.00 209 ASN A O 1
ATOM 1443 N N . MET A 1 200 ? 47.050 25.855 33.685 1.00 25.00 210 MET A N 1
ATOM 1444 C CA . MET A 1 200 ? 45.887 26.650 33.996 1.00 25.00 210 MET A CA 1
ATOM 1445 C C . MET A 1 200 ? 44.580 26.128 33.423 1.00 25.00 210 MET A C 1
ATOM 1446 O O . MET A 1 200 ? 43.536 26.277 34.039 1.00 25.00 210 MET A O 1
ATOM 1451 N N . LEU A 1 201 ? 44.643 25.484 32.265 1.00 25.00 211 LEU A N 1
ATOM 1452 C CA . LEU A 1 201 ? 43.442 24.994 31.595 1.00 25.00 211 LEU A CA 1
ATOM 1453 C C . LEU A 1 201 ? 42.882 23.673 32.079 1.00 25.00 211 LEU A C 1
ATOM 1454 O O . LEU A 1 201 ? 41.719 23.388 31.837 1.00 25.00 211 LEU A O 1
ATOM 1459 N N . LEU A 1 202 ? 43.691 22.885 32.777 1.00 25.00 212 LEU A N 1
ATOM 1460 C CA . LEU A 1 202 ? 43.271 21.585 33.321 1.00 25.00 212 LEU A CA 1
ATOM 1461 C C . LEU A 1 202 ? 42.067 21.675 34.274 1.00 25.00 212 LEU A C 1
ATOM 1462 O O . LEU A 1 202 ? 42.030 22.500 35.187 1.00 25.00 212 LEU A O 1
ATOM 1467 N N . ARG A 1 203 ? 41.059 20.845 34.035 1.00 25.00 213 ARG A N 1
ATOM 1468 C CA . ARG A 1 203 ? 39.862 20.849 34.867 1.00 25.00 213 ARG A CA 1
ATOM 1469 C C . ARG A 1 203 ? 39.782 19.676 35.834 1.00 25.00 213 ARG A C 1
ATOM 1470 O O . ARG A 1 203 ? 40.389 18.630 35.609 1.00 25.00 213 ARG A O 1
ATOM 1478 N N . ASP A 1 204 ? 39.014 19.851 36.907 1.00 25.00 214 ASP A N 1
ATOM 1479 C CA . ASP A 1 204 ? 38.893 18.842 37.959 1.00 25.00 214 ASP A CA 1
ATOM 1480 C C . ASP A 1 204 ? 40.295 18.416 38.407 1.00 25.00 214 ASP A C 1
ATOM 1481 O O . ASP A 1 204 ? 40.599 17.238 38.583 1.00 25.00 214 ASP A O 1
ATOM 1486 N N . ARG A 1 205 ? 41.133 19.431 38.587 1.00 25.00 215 ARG A N 1
ATOM 1487 C CA . ARG A 1 205 ? 42.510 19.319 39.022 1.00 25.00 215 ARG A CA 1
ATOM 1488 C C . ARG A 1 205 ? 42.571 18.475 40.288 1.00 25.00 215 ARG A C 1
ATOM 1489 O O . ARG A 1 205 ? 43.172 17.410 40.302 1.00 25.00 215 ARG A O 1
ATOM 1497 N N . TRP A 1 206 ? 41.874 18.921 41.326 1.00 25.00 216 TRP A N 1
ATOM 1498 C CA . TRP A 1 206 ? 41.868 18.219 42.599 1.00 25.00 216 TRP A CA 1
ATOM 1499 C C . TRP A 1 206 ? 41.113 16.934 42.574 1.00 25.00 216 TRP A C 1
ATOM 1500 O O . TRP A 1 206 ? 41.299 16.124 43.472 1.00 25.00 216 TRP A O 1
ATOM 1511 N N . ASP A 1 207 ? 40.267 16.734 41.563 1.00 25.00 217 ASP A N 1
ATOM 1512 C CA . ASP A 1 207 ? 39.507 15.482 41.445 1.00 25.00 217 ASP A CA 1
ATOM 1513 C C . ASP A 1 207 ? 40.412 14.451 40.796 1.00 25.00 217 ASP A C 1
ATOM 1514 O O . ASP A 1 207 ? 40.354 13.274 41.112 1.00 25.00 217 ASP A O 1
ATOM 1519 N N . VAL A 1 208 ? 41.242 14.909 39.873 1.00 25.00 218 VAL A N 1
ATOM 1520 C CA . VAL A 1 208 ? 42.196 14.052 39.213 1.00 25.00 218 VAL A CA 1
ATOM 1521 C C . VAL A 1 208 ? 43.137 13.603 40.314 1.00 25.00 218 VAL A C 1
ATOM 1522 O O . VAL A 1 208 ? 43.286 12.425 40.540 1.00 25.00 218 VAL A O 1
ATOM 1526 N N . VAL A 1 209 ? 43.728 14.551 41.033 1.00 25.00 219 VAL A N 1
ATOM 1527 C CA . VAL A 1 209 ? 44.621 14.229 42.134 1.00 25.00 219 VAL A CA 1
ATOM 1528 C C . VAL A 1 209 ? 43.884 13.449 43.216 1.00 25.00 219 VAL A C 1
ATOM 1529 O O . VAL A 1 209 ? 44.493 12.723 43.993 1.00 25.00 219 VAL A O 1
ATOM 1533 N N . ALA A 1 210 ? 42.570 13.577 43.279 1.00 25.00 220 ALA A N 1
ATOM 1534 C CA . ALA A 1 210 ? 41.827 12.821 44.270 1.00 25.00 220 ALA A CA 1
ATOM 1535 C C . ALA A 1 210 ? 41.940 11.350 43.921 1.00 25.00 220 ALA A C 1
ATOM 1536 O O . ALA A 1 210 ? 42.381 10.566 44.735 1.00 25.00 220 ALA A O 1
ATOM 1538 N N . LYS A 1 211 ? 41.614 10.986 42.684 1.00 25.00 221 LYS A N 1
ATOM 1539 C CA . LYS A 1 211 ? 41.667 9.584 42.290 1.00 25.00 221 LYS A CA 1
ATOM 1540 C C . LYS A 1 211 ? 43.048 8.963 42.085 1.00 25.00 221 LYS A C 1
ATOM 1541 O O . LYS A 1 211 ? 43.196 7.761 42.328 1.00 25.00 221 LYS A O 1
ATOM 1547 N N . ARG A 1 212 ? 44.055 9.746 41.675 1.00 25.00 222 ARG A N 1
ATOM 1548 C CA . ARG A 1 212 ? 45.412 9.211 41.496 1.00 25.00 222 ARG A CA 1
ATOM 1549 C C . ARG A 1 212 ? 45.899 8.813 42.887 1.00 25.00 222 ARG A C 1
ATOM 1550 O O . ARG A 1 212 ? 46.632 7.831 43.048 1.00 25.00 222 ARG A O 1
ATOM 1558 N N . ARG A 1 213 ? 45.470 9.586 43.889 1.00 25.00 223 ARG A N 1
ATOM 1559 C CA . ARG A 1 213 ? 45.803 9.369 45.298 1.00 25.00 223 ARG A CA 1
ATOM 1560 C C . ARG A 1 213 ? 45.230 8.020 45.757 1.00 25.00 223 ARG A C 1
ATOM 1561 O O . ARG A 1 213 ? 45.943 7.192 46.313 1.00 25.00 223 ARG A O 1
ATOM 1569 N N . ARG A 1 214 ? 43.945 7.799 45.501 1.00 25.00 224 ARG A N 1
ATOM 1570 C CA . ARG A 1 214 ? 43.277 6.559 45.853 1.00 25.00 224 ARG A CA 1
ATOM 1571 C C . ARG A 1 214 ? 43.915 5.375 45.132 1.00 25.00 224 ARG A C 1
ATOM 1572 O O . ARG A 1 214 ? 43.977 4.273 45.653 1.00 25.00 224 ARG A O 1
ATOM 1580 N N . GLU A 1 215 ? 44.365 5.589 43.908 1.00 25.00 225 GLU A N 1
ATOM 1581 C CA . GLU A 1 215 ? 44.987 4.508 43.165 1.00 25.00 225 GLU A CA 1
ATOM 1582 C C . GLU A 1 215 ? 46.335 4.132 43.780 1.00 25.00 225 GLU A C 1
ATOM 1583 O O . GLU A 1 215 ? 46.682 2.954 43.841 1.00 25.00 225 GLU A O 1
ATOM 1589 N N . ALA A 1 216 ? 47.089 5.112 44.264 1.00 25.00 226 ALA A N 1
ATOM 1590 C CA . ALA A 1 216 ? 48.395 4.799 44.845 1.00 25.00 226 ALA A CA 1
ATOM 1591 C C . ALA A 1 216 ? 48.293 4.076 46.189 1.00 25.00 226 ALA A C 1
ATOM 1592 O O . ALA A 1 216 ? 49.260 3.483 46.677 1.00 25.00 226 ALA A O 1
ATOM 1594 N N . GLY A 1 217 ? 47.112 4.074 46.779 1.00 25.00 227 GLY A N 1
ATOM 1595 C CA . GLY A 1 217 ? 46.983 3.425 48.061 1.00 25.00 227 GLY A CA 1
ATOM 1596 C C . GLY A 1 217 ? 47.088 4.454 49.167 1.00 25.00 227 GLY A C 1
ATOM 1597 O O . GLY A 1 217 ? 47.102 4.087 50.343 1.00 25.00 227 GLY A O 1
ATOM 1598 N N . ILE A 1 218 ? 47.214 5.734 48.811 1.00 25.00 228 ILE A N 1
ATOM 1599 C CA . ILE A 1 218 ? 47.280 6.779 49.819 1.00 25.00 228 ILE A CA 1
ATOM 1600 C C . ILE A 1 218 ? 45.832 6.950 50.224 1.00 25.00 228 ILE A C 1
ATOM 1601 O O . ILE A 1 218 ? 45.099 7.744 49.656 1.00 25.00 228 ILE A O 1
ATOM 1606 N N . MET A 1 219 ? 45.390 6.099 51.128 1.00 25.00 229 MET A N 1
ATOM 1607 C CA . MET A 1 219 ? 44.012 6.157 51.597 1.00 25.00 229 MET A CA 1
ATOM 1608 C C . MET A 1 219 ? 44.018 6.987 52.879 1.00 25.00 229 MET A C 1
ATOM 1609 O O . MET A 1 219 ? 43.072 7.746 53.142 1.00 25.00 229 MET A O 1
ATOM 1614 N N . GLY A 1 220 ? 45.147 6.898 53.596 1.00 25.00 230 GLY A N 1
ATOM 1615 C CA . GLY A 1 220 ? 45.361 7.613 54.854 1.00 25.00 230 GLY A CA 1
ATOM 1616 C C . GLY A 1 220 ? 44.331 8.616 55.401 1.00 25.00 230 GLY A C 1
ATOM 1617 O O . GLY A 1 220 ? 44.402 9.817 55.066 1.00 25.00 230 GLY A O 1
ATOM 1618 N N . HIS A 1 221 ? 43.426 8.105 56.260 1.00 25.00 231 HIS A N 1
ATOM 1619 C CA . HIS A 1 221 ? 42.335 8.836 56.938 1.00 25.00 231 HIS A CA 1
ATOM 1620 C C . HIS A 1 221 ? 41.172 7.899 57.268 1.00 25.00 231 HIS A C 1
ATOM 1621 O O . HIS A 1 221 ? 40.438 7.572 56.296 1.00 25.00 231 HIS A O 1
#

Secondary structure (DSSP, 8-state):
--EEEEEES--TTTT-TTT---HHHHHHH-S-SS--EEEETT-TT-EEEEEEEEEE-SSSEEEEEEE--HHHHHHHHHHS-TTSS-HHHHTT-SSHHHHHHHHHHS-EEEEE-S----EEEEESS-SSTT-B-EEESSHHHHSTTBSSS-HHHHHHHHHHHHH---TT------HHHHHHHHHHHHHTTTT-SSHHHHHHHHHHHHTB---

GO terms:
  GO:0039708 nuclear capsid assembly (P, IDA)

Organism: Varicella-zoster virus (strain Dumas) (NCBI:txid10338)

Solvent-accessible surface area: 10874 Å² total; per-residue (Å²): 155,8,0,18,0,0,0,0,0,0,7,54,38,62,5,56,44,173,39,42,8,53,69,159,50,0,65,85,11,26,127,38,146,73,81,7,40,0,3,0,46,76,82,171,70,0,40,0,0,18,12,19,12,17,13,90,16,161,69,0,0,0,0,0,0,0,0,46,2,61,33,0,24,44,10,12,87,133,77,26,158,121,120,88,46,38,116,208,22,64,119,152,28,93,22,80,61,4,21,108,18,1,41,66,77,0,7,0,0,14,9,29,37,150,65,42,12,55,13,0,0,0,21,15,34,5,166,20,42,0,2,4,8,29,9,43,44,50,27,90,30,0,2,122,26,0,131,78,7,49,147,155,16,31,47,120,0,54,64,42,20,174,112,32,91,27,96,111,108,75,36,144,16,65,74,122,62,0,50,138,0,7,106,26,4,45,80,99,35,120,124,51,190,97,75,132,74,32,12,46,117,33,75,155,86,0,6,12,60,42,140

InterPro domains:
  IPR001847 Peptidase S21 [MF_04008] (10-604)
  IPR001847 Peptidase S21 [PF00716] (28-373)
  IPR001847 Peptidase S21 [PR00236] (12-23)
  IPR001847 Peptidase S21 [PR00236] (26-34)
  IPR001847 Peptidase S21 [PR00236] (51-60)
  IPR001847 Peptidase S21 [PR00236] (61-77)
  IPR001847 Peptidase S21 [PR00236] (108-123)
  IPR001847 Peptidase S21 [PR00236] (138-147)
  IPR001847 Peptidase S21 [PR00236] (153-170)
  IPR001847 Peptidase S21 [PR00236] (226-237)
  IPR035443 Herpesvirus protease superfamily [G3DSA:3.20.16.10] (11-231)

Sequence (211 aa):
EALYVAGYLALYSKDEGELNITPEIVRSALPPTSKIPINIDHRKDCVVGEVIAIIEDIRGPFFLGIVRCPQLHAVLFEAAHSNFFGNRDSVLSPLERALYLVTNYLPSVSLSSKRLFTHVALCVVGRRVGTVVNYDCTPESSIEPFRVLSMESKARLLSLVKDYAGLNKVWKVSEDKLAKVLLSTAVNNMLLRDRWDVVAKRRREAGIMGH

B-factor: mean 25.0, std 0.0, range [25.0, 25.0]

Foldseek 3Di:
DKKKKKFFQAFACQLDPPLHDHDVLVVVQPPPPDFAFEAAPPDPLGTFWTWLDWDADPGHIMTMIMGFAVLLQVLQVVVDPPPPDHVVCVVPDDCVVSVVRCCQLFFFWHFCPPSHRHYIYTALYDSHQLGGMAMDDALLVRPVQQQVQDPVRSVVNNVSVVVDDCSVPGDYHDSVVSNVSSVVRCVVCVPDPPSVPSSVRSCVVRNNPPD